Protein AF-A0A6H0TAY3-F1 (afdb_monomer_lite)

Sequence (292 aa):
MNNKSVWAFSIENKLRGARDQDRQVISYLEDLRKVNQENHHLVYLTINGKKPTSIEEDDYQKAEKEISLMSAQELCQWLASVEVKAPKIQFFVQQFQTFIQTEILSMNLASQQVNPLTEEIAKDSAYVKTALDIMNLQDELYQKLLDKLFEDLEDKFRSLENHENWKVTKETDKKPNAQYYQPIRFTSPCKNFYLAVEFNNPNFRGCFFTLSLVNTENEFIKEKLTTFLEKKYGKDRNQADKHWLYWKYFDGDVRDWTNETWARIPTGQLADEIWQELETLTTALVNLNPTP

Structure (mmCIF, N/CA/C/O backbone):
data_AF-A0A6H0TAY3-F1
#
_entry.id   AF-A0A6H0TAY3-F1
#
loop_
_atom_site.group_PDB
_atom_site.id
_atom_site.type_symbol
_atom_site.label_atom_id
_atom_site.label_alt_id
_atom_site.label_comp_id
_atom_site.label_asym_id
_atom_site.label_entity_id
_atom_site.label_seq_id
_atom_site.pdbx_PDB_ins_code
_atom_site.Cartn_x
_atom_site.Cartn_y
_atom_site.Cartn_z
_atom_site.occupancy
_atom_site.B_iso_or_equiv
_atom_site.auth_seq_id
_atom_site.auth_comp_id
_atom_site.auth_asym_id
_atom_site.auth_atom_id
_atom_site.pdbx_PDB_model_num
ATOM 1 N N . MET A 1 1 ? -48.518 38.173 20.721 1.00 41.34 1 MET A N 1
ATOM 2 C CA . MET A 1 1 ? -48.274 36.794 21.195 1.00 41.34 1 MET A CA 1
ATOM 3 C C . MET A 1 1 ? -46.903 36.787 21.850 1.00 41.34 1 MET A C 1
ATOM 5 O O . MET A 1 1 ? -45.938 37.104 21.169 1.00 41.34 1 MET A O 1
ATOM 9 N N . ASN A 1 2 ? -46.818 36.540 23.160 1.00 52.41 2 ASN A N 1
ATOM 10 C CA . ASN A 1 2 ? -45.531 36.393 23.845 1.00 52.41 2 ASN A CA 1
ATOM 11 C C . ASN A 1 2 ? -44.914 35.061 23.404 1.00 52.41 2 ASN A C 1
ATOM 13 O O . ASN A 1 2 ? -45.278 34.016 23.936 1.00 52.41 2 ASN A O 1
ATOM 17 N N . ASN A 1 3 ? -44.022 35.100 22.412 1.00 61.66 3 ASN A N 1
ATOM 18 C CA . ASN A 1 3 ? -43.222 33.955 21.973 1.00 61.66 3 ASN A CA 1
ATOM 19 C C . ASN A 1 3 ? -42.183 33.620 23.058 1.00 61.66 3 ASN A C 1
ATOM 21 O O . ASN A 1 3 ? -41.003 33.932 22.927 1.00 61.66 3 ASN A O 1
ATOM 25 N N . LYS A 1 4 ? -42.631 33.053 24.182 1.00 71.06 4 LYS A N 1
ATOM 26 C CA . LYS A 1 4 ? -41.733 32.572 25.233 1.00 71.06 4 LYS A CA 1
ATOM 27 C C . LYS A 1 4 ? -41.229 31.190 24.815 1.00 71.06 4 LYS A C 1
ATOM 29 O O . LYS A 1 4 ? -42.035 30.283 24.619 1.00 71.06 4 LYS A O 1
ATOM 34 N N . SER A 1 5 ? -39.918 31.045 24.636 1.00 71.50 5 SER A N 1
ATOM 35 C CA . SER A 1 5 ? -39.291 29.769 24.280 1.00 71.50 5 SER A CA 1
ATOM 36 C C . SER A 1 5 ? -39.595 28.715 25.343 1.00 71.50 5 SER A C 1
ATOM 38 O O . SER A 1 5 ? -39.300 28.921 26.517 1.00 71.50 5 SER A O 1
ATOM 40 N N . VAL A 1 6 ? -40.190 27.591 24.939 1.00 83.88 6 VAL A N 1
ATOM 41 C CA . VAL A 1 6 ? -40.560 26.497 25.858 1.00 83.88 6 VAL A CA 1
ATOM 42 C C . VAL A 1 6 ? -39.348 25.636 26.221 1.00 83.88 6 VAL A C 1
ATOM 44 O O . VAL A 1 6 ? -39.311 25.101 27.322 1.00 83.88 6 VAL A O 1
ATOM 47 N N . TRP A 1 7 ? -38.355 25.569 25.328 1.00 89.88 7 TRP A N 1
ATOM 48 C CA . TRP A 1 7 ? -37.106 24.827 25.490 1.00 89.88 7 TRP A CA 1
ATOM 49 C C . TRP A 1 7 ? -35.923 25.619 24.929 1.00 89.88 7 TRP A C 1
ATOM 51 O O . TRP A 1 7 ? -36.074 26.327 23.929 1.00 89.88 7 TRP A O 1
ATOM 61 N N . ALA A 1 8 ? -34.752 25.462 25.542 1.00 92.38 8 ALA A N 1
ATOM 62 C CA . ALA A 1 8 ? -33.468 25.905 25.010 1.00 92.38 8 ALA A CA 1
ATOM 63 C C . ALA A 1 8 ? -32.524 24.702 24.883 1.00 92.38 8 ALA A C 1
ATOM 65 O O . ALA A 1 8 ? -32.385 23.912 25.812 1.00 92.38 8 ALA A O 1
ATOM 66 N N . PHE A 1 9 ? -31.879 24.536 23.733 1.00 93.56 9 PHE A N 1
ATOM 67 C CA . PHE A 1 9 ? -31.008 23.390 23.499 1.00 93.56 9 PHE A CA 1
ATOM 68 C C . PHE A 1 9 ? -29.761 23.793 22.731 1.00 93.56 9 PHE A C 1
ATOM 70 O O . PHE A 1 9 ? -29.837 24.617 21.819 1.00 93.56 9 PHE A O 1
ATOM 77 N N . SER A 1 10 ? -28.631 23.188 23.084 1.00 94.19 10 SER A N 1
ATOM 78 C CA . SER A 1 10 ? -27.378 23.343 22.353 1.00 94.19 10 SER A CA 1
ATOM 79 C C . SER A 1 10 ? -26.738 21.984 22.094 1.00 94.19 10 SER A C 1
ATOM 81 O O . SER A 1 10 ? -26.858 21.066 22.907 1.00 94.19 10 SER A O 1
ATOM 83 N N . ILE A 1 11 ? -26.052 21.871 20.957 1.00 94.06 11 ILE A N 1
ATOM 84 C CA . ILE A 1 11 ? -25.210 20.724 20.618 1.00 94.06 11 ILE A CA 1
ATOM 85 C C . ILE A 1 11 ? -23.789 21.239 20.459 1.00 94.06 11 ILE A C 1
ATOM 87 O O . ILE A 1 11 ? -23.509 21.981 19.519 1.00 94.06 11 ILE A O 1
ATOM 91 N N . GLU A 1 12 ? -22.888 20.802 21.331 1.00 94.56 12 GLU A N 1
ATOM 92 C CA . GLU A 1 12 ? -21.459 21.029 21.147 1.00 94.56 12 GLU A CA 1
ATOM 93 C C . GLU A 1 12 ? -20.844 19.815 20.452 1.00 94.56 12 GLU A C 1
ATOM 95 O O . GLU A 1 12 ? -20.920 18.694 20.952 1.00 94.56 12 GLU A O 1
ATOM 100 N N . ASN A 1 13 ? -20.244 20.027 19.280 1.00 91.81 13 ASN A N 1
ATOM 101 C CA . ASN A 1 13 ? -19.692 18.948 18.468 1.00 91.81 13 ASN A CA 1
ATOM 102 C C . ASN A 1 13 ? -18.166 18.865 18.584 1.00 91.81 13 ASN A C 1
ATOM 104 O O . ASN A 1 13 ? -17.447 19.650 17.965 1.00 91.81 13 ASN A O 1
ATOM 108 N N . LYS A 1 14 ? -17.666 17.851 19.297 1.00 91.69 14 LYS A N 1
ATOM 109 C CA . LYS A 1 14 ? -16.235 17.526 19.388 1.00 91.69 14 LYS A CA 1
ATOM 110 C C . LYS A 1 14 ? -15.869 16.199 18.727 1.00 91.69 14 LYS A C 1
ATOM 112 O O . LYS A 1 14 ? -14.807 15.646 19.008 1.00 91.69 14 LYS A O 1
ATOM 117 N N . LEU A 1 15 ? -16.689 15.693 17.804 1.00 86.31 15 LEU A N 1
ATOM 118 C CA . LEU A 1 15 ? -16.431 14.414 17.127 1.00 86.31 15 LEU A CA 1
ATOM 119 C C . LEU A 1 15 ? -15.094 14.395 16.362 1.00 86.31 15 LEU A C 1
ATOM 121 O O . LEU A 1 15 ? -14.500 13.339 16.210 1.00 86.31 15 LEU A O 1
ATOM 125 N N . ARG A 1 16 ? -14.569 15.551 15.933 1.00 83.25 16 ARG A N 1
ATOM 126 C CA . ARG A 1 16 ? -13.234 15.676 15.308 1.00 83.25 16 ARG A CA 1
ATOM 127 C C . ARG A 1 16 ? -12.111 16.075 16.279 1.00 83.25 16 ARG A C 1
ATOM 129 O O . ARG A 1 16 ? -11.061 16.530 15.839 1.00 83.25 16 ARG A O 1
ATOM 136 N N . GLY A 1 17 ? -12.320 15.952 17.589 1.00 78.56 17 GLY A N 1
ATOM 137 C CA . GLY A 1 17 ? -11.287 16.239 18.591 1.00 78.56 17 GLY A CA 1
ATOM 138 C C . GLY A 1 17 ? -10.914 17.720 18.705 1.00 78.56 17 GLY A C 1
ATOM 139 O O . GLY A 1 17 ? -9.794 18.047 19.097 1.00 78.56 17 GLY A O 1
ATOM 140 N N . ALA A 1 18 ? -11.831 18.628 18.350 1.00 82.81 18 ALA A N 1
ATOM 141 C CA . ALA A 1 18 ? -11.633 20.053 18.589 1.00 82.81 18 ALA A CA 1
ATOM 142 C C . ALA A 1 18 ? -11.419 20.292 20.090 1.00 82.81 18 ALA A C 1
ATOM 144 O O . ALA A 1 18 ? -12.165 19.771 20.919 1.00 82.81 18 ALA A O 1
ATOM 145 N N . ARG A 1 19 ? -10.388 21.068 20.439 1.00 84.06 19 ARG A N 1
ATOM 146 C CA . ARG A 1 19 ? -10.090 21.368 21.842 1.00 84.06 19 ARG A CA 1
ATOM 147 C C . ARG A 1 19 ? -11.235 22.154 22.469 1.00 84.06 19 ARG A C 1
ATOM 149 O O . ARG A 1 19 ? -11.900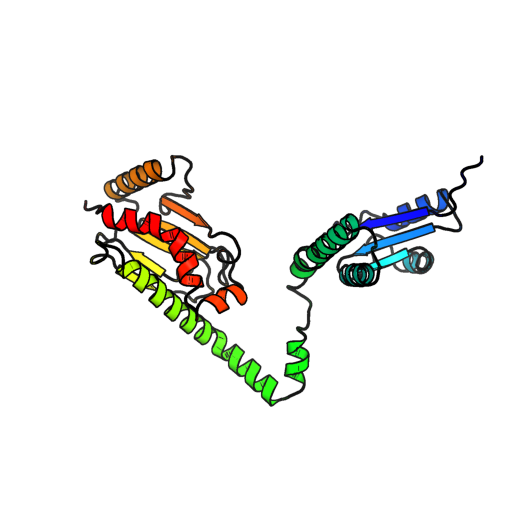 22.957 21.806 1.00 84.06 19 ARG A O 1
ATOM 156 N N . ASP A 1 20 ? -11.447 21.911 23.751 1.00 87.75 20 ASP A N 1
ATOM 157 C CA . ASP A 1 20 ? -12.309 22.755 24.555 1.00 87.75 20 ASP A CA 1
ATOM 158 C C . ASP A 1 20 ? -11.671 24.127 24.760 1.00 87.75 20 ASP A C 1
ATOM 160 O O . ASP A 1 20 ? -10.456 24.244 24.931 1.00 87.75 20 ASP A O 1
ATOM 164 N N . GLN A 1 21 ? -12.509 25.159 24.753 1.00 88.12 21 GLN A N 1
ATOM 165 C CA . GLN A 1 21 ? -12.116 26.480 25.231 1.00 88.12 21 GLN A CA 1
ATOM 166 C C . GLN A 1 21 ? -12.334 26.560 26.743 1.00 88.12 21 GLN A C 1
ATOM 168 O O . GLN A 1 21 ? -13.216 25.891 27.285 1.00 88.12 21 GLN A O 1
ATOM 173 N N . ASP A 1 22 ? -11.554 27.391 27.430 1.00 87.25 22 ASP A N 1
ATOM 174 C CA . ASP A 1 22 ? -11.676 27.555 28.878 1.00 87.25 22 ASP A CA 1
ATOM 175 C C . ASP A 1 22 ? -13.114 27.917 29.269 1.00 87.25 22 ASP A C 1
ATOM 177 O O . ASP A 1 22 ? -13.708 28.849 28.725 1.00 87.25 22 ASP A O 1
ATOM 181 N N . ARG A 1 23 ? -13.681 27.159 30.217 1.00 86.25 23 ARG A N 1
ATOM 182 C CA . ARG A 1 23 ? -15.044 27.335 30.753 1.00 86.25 23 ARG A CA 1
ATOM 183 C C . ARG A 1 23 ? -16.185 27.271 29.726 1.00 86.25 23 ARG A C 1
ATOM 185 O O . ARG A 1 23 ? -17.316 27.611 30.073 1.00 86.25 23 ARG A O 1
ATOM 192 N N . GLN A 1 24 ? -15.930 26.784 28.509 1.00 91.25 24 GLN A N 1
ATOM 193 C CA . GLN A 1 24 ? -16.892 26.749 27.400 1.00 91.25 24 GLN A CA 1
ATOM 194 C C . GLN A 1 24 ? -18.252 26.150 27.794 1.00 91.25 24 GLN A C 1
ATOM 196 O O . GLN A 1 24 ? -19.297 26.741 27.528 1.00 91.25 24 GLN A O 1
ATOM 201 N N . VAL A 1 25 ? -18.243 24.996 28.466 1.00 92.31 25 VAL A N 1
ATOM 202 C CA . VAL A 1 25 ? -19.470 24.289 28.871 1.00 92.31 25 VAL A CA 1
ATOM 203 C C . VAL A 1 25 ? -20.306 25.114 29.848 1.00 92.31 25 VAL A C 1
ATOM 205 O O . VAL A 1 25 ? -21.521 25.208 29.689 1.00 92.31 25 VAL A O 1
ATOM 208 N N . ILE A 1 26 ? -19.665 25.753 30.830 1.00 91.81 26 ILE A N 1
ATOM 209 C CA . ILE A 1 26 ? -20.361 26.602 31.803 1.00 91.81 26 ILE A CA 1
ATOM 210 C C . ILE A 1 26 ? -20.974 27.815 31.110 1.00 91.81 26 ILE A C 1
ATOM 212 O O . ILE A 1 26 ? -22.135 28.128 31.359 1.00 91.81 26 ILE A O 1
ATOM 216 N N . SER A 1 27 ? -20.240 28.452 30.196 1.00 92.31 27 SER A N 1
ATOM 217 C CA . SER A 1 27 ? -20.763 29.579 29.421 1.00 92.31 27 SER A CA 1
ATOM 218 C C . SER A 1 27 ? -21.999 29.190 28.605 1.00 92.31 27 SER A C 1
ATOM 220 O O . SER A 1 27 ? -22.992 29.912 28.627 1.00 92.31 27 SER A O 1
ATOM 222 N N . TYR A 1 28 ? -21.996 28.018 27.961 1.00 94.25 28 TYR A N 1
ATOM 223 C CA . TYR A 1 28 ? -23.173 27.531 27.237 1.00 94.25 28 TYR A CA 1
ATOM 224 C C . TYR A 1 28 ? -24.366 27.268 28.145 1.00 94.25 28 TYR A C 1
ATOM 226 O O . TYR A 1 28 ? -25.481 27.654 27.802 1.00 94.25 28 TYR A O 1
ATOM 234 N N . LEU A 1 29 ? -24.156 26.660 29.311 1.00 93.88 29 LEU A N 1
ATOM 235 C CA . LEU A 1 29 ? -25.238 26.455 30.271 1.00 93.88 29 LEU A CA 1
ATOM 236 C C . LEU A 1 29 ? -25.797 27.774 30.805 1.00 93.88 29 LEU A C 1
ATOM 238 O O . LEU A 1 29 ? -27.010 27.924 30.916 1.00 93.88 29 LEU A O 1
ATOM 242 N N . GLU A 1 30 ? -24.942 28.747 31.114 1.00 93.62 30 GLU A N 1
ATOM 243 C CA . GLU A 1 30 ? -25.378 30.077 31.543 1.00 93.62 30 GLU A CA 1
ATOM 244 C C . GLU A 1 30 ? -26.207 30.779 30.464 1.00 93.62 30 GLU A C 1
ATOM 246 O O . GLU A 1 30 ? -27.242 31.371 30.773 1.00 93.62 30 GLU A O 1
ATOM 251 N N . ASP A 1 31 ? -25.793 30.691 29.202 1.00 93.94 31 ASP A N 1
ATOM 252 C CA . ASP A 1 31 ? -26.535 31.273 28.086 1.00 93.94 31 ASP A CA 1
ATOM 253 C C . ASP A 1 31 ? -27.872 30.567 27.855 1.00 93.94 31 ASP A C 1
ATOM 255 O O . ASP A 1 31 ? -28.897 31.226 27.670 1.00 93.94 31 ASP A O 1
ATOM 259 N N . LEU A 1 32 ? -27.901 29.239 27.961 1.00 94.06 32 LEU A N 1
ATOM 260 C CA . LEU A 1 32 ? -29.130 28.456 27.891 1.00 94.06 32 LEU A CA 1
ATOM 261 C C . LEU A 1 32 ? -30.112 28.821 29.018 1.00 94.06 32 LEU A C 1
ATOM 263 O O . LEU A 1 32 ? -31.287 29.072 28.740 1.00 94.06 32 LEU A O 1
ATOM 267 N N . ARG A 1 33 ? -29.628 28.962 30.259 1.00 92.94 33 ARG A N 1
ATOM 268 C CA . ARG A 1 33 ? -30.432 29.378 31.423 1.00 92.94 33 ARG A CA 1
ATOM 269 C C . ARG A 1 33 ? -31.033 30.774 31.257 1.00 92.94 33 ARG A C 1
ATOM 271 O O . ARG A 1 33 ? -32.149 31.015 31.714 1.00 92.94 33 ARG A O 1
ATOM 278 N N . LYS A 1 34 ? -30.323 31.700 30.596 1.00 91.81 34 LYS A N 1
ATOM 279 C CA . LYS A 1 34 ? -30.853 33.043 30.277 1.00 91.81 34 LYS A CA 1
ATOM 280 C C . LYS A 1 34 ? -32.027 32.975 29.300 1.00 91.81 34 LYS A C 1
ATOM 282 O O . LYS A 1 34 ? -32.924 33.812 29.380 1.00 91.81 34 LYS A O 1
ATOM 287 N N . VAL A 1 35 ? -32.024 32.007 28.380 1.00 89.94 35 VAL A N 1
ATOM 288 C CA . VAL A 1 35 ? -33.123 31.794 27.425 1.00 89.94 35 VAL A CA 1
ATOM 289 C C . VAL A 1 35 ? -34.305 31.112 28.109 1.00 89.94 35 VAL A C 1
ATOM 291 O O . VAL A 1 35 ? -35.446 31.551 27.955 1.00 89.94 35 VAL A O 1
ATOM 294 N N . ASN A 1 36 ? -34.043 30.048 28.868 1.00 88.56 36 ASN A N 1
ATOM 295 C CA . ASN A 1 36 ? -35.044 29.349 29.658 1.00 88.56 36 ASN A CA 1
ATOM 296 C C . ASN A 1 36 ? -34.377 28.693 30.872 1.00 88.56 36 ASN A C 1
ATOM 298 O O . ASN A 1 36 ? -33.531 27.827 30.708 1.00 88.56 36 ASN A O 1
ATOM 302 N N . GLN A 1 37 ? -34.766 29.111 32.077 1.00 86.62 37 GLN A N 1
ATOM 303 C CA . GLN A 1 37 ? -34.144 28.659 33.324 1.00 86.62 37 GLN A CA 1
ATOM 304 C C . GLN A 1 37 ? -34.546 27.231 33.728 1.00 86.62 37 GLN A C 1
ATOM 306 O O . GLN A 1 37 ? -33.815 26.586 34.475 1.00 86.62 37 GLN A O 1
ATOM 311 N N . GLU A 1 38 ? -35.721 26.769 33.298 1.00 86.75 38 GLU A N 1
ATOM 312 C CA . GLU A 1 38 ? -36.298 25.493 33.743 1.00 86.75 38 GLU A CA 1
ATOM 313 C C . GLU A 1 38 ? -36.120 24.383 32.705 1.00 86.75 38 GLU A C 1
ATOM 315 O O . GLU A 1 38 ? -35.908 23.230 33.068 1.00 86.75 38 GLU A O 1
ATOM 320 N N . ASN A 1 39 ? -36.208 24.728 31.418 1.00 91.25 39 ASN A N 1
ATOM 321 C CA . ASN A 1 39 ? -36.222 23.770 30.317 1.00 91.25 39 ASN A CA 1
ATOM 322 C C . ASN A 1 39 ? -35.066 24.044 29.363 1.00 91.25 39 ASN A C 1
ATOM 324 O O . ASN A 1 39 ? -35.250 24.577 28.259 1.00 91.25 39 ASN A O 1
ATOM 328 N N . HIS A 1 40 ? -33.865 23.674 29.792 1.00 94.31 40 HIS A N 1
ATOM 329 C CA . HIS A 1 40 ? -32.673 23.767 28.970 1.00 94.31 40 HIS A CA 1
ATOM 330 C C . HIS A 1 40 ? -31.793 22.530 29.060 1.00 94.31 40 HIS A C 1
ATOM 332 O O . HIS A 1 40 ? -31.767 21.850 30.081 1.00 94.31 40 HIS A O 1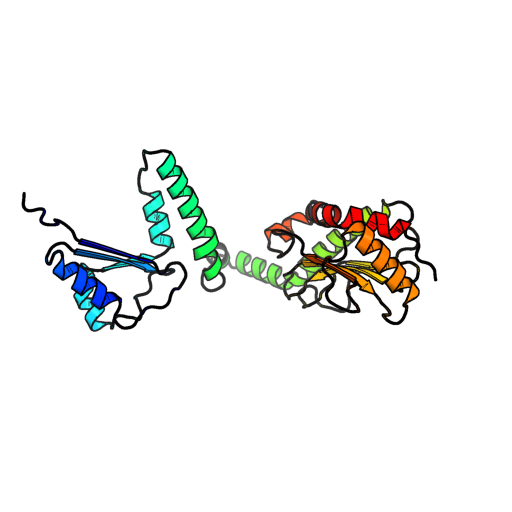
ATOM 338 N N . HIS A 1 41 ? -31.071 22.240 27.976 1.00 95.69 41 HIS A N 1
ATOM 339 C CA . HIS A 1 41 ? -30.170 21.092 27.937 1.00 95.69 41 HIS A CA 1
ATOM 340 C C . HIS A 1 41 ? -29.027 21.276 26.935 1.00 95.69 41 HIS A C 1
ATOM 342 O O . HIS A 1 41 ? -29.215 21.833 25.851 1.00 95.69 41 HIS A O 1
ATOM 348 N N . LEU A 1 42 ? -27.846 20.775 27.280 1.00 95.88 42 LEU A N 1
ATOM 349 C CA . LEU A 1 42 ? -26.676 20.711 26.410 1.00 95.88 42 LEU A CA 1
ATOM 350 C C . LEU A 1 42 ? -26.397 19.251 26.044 1.00 95.88 42 LEU A C 1
ATOM 352 O O . LEU A 1 42 ? -26.160 18.423 26.918 1.00 95.88 42 LEU A O 1
ATOM 356 N N . VAL A 1 43 ? -26.357 18.924 24.755 1.00 95.31 43 VAL A N 1
ATOM 357 C CA . VAL A 1 43 ? -25.755 17.666 24.294 1.00 95.31 43 VAL A CA 1
ATOM 358 C C . VAL A 1 43 ? -24.320 17.934 23.888 1.00 95.31 43 VAL A C 1
ATOM 360 O O . VAL A 1 43 ? -24.047 18.713 22.977 1.00 95.31 43 VAL A O 1
ATOM 363 N N . TYR A 1 44 ? -23.395 17.272 24.565 1.00 94.94 44 TYR A N 1
ATOM 364 C CA . TYR A 1 44 ? -21.979 17.361 24.270 1.00 94.94 44 TYR A CA 1
ATOM 365 C C . TYR A 1 44 ? -21.541 16.084 23.552 1.00 94.94 44 TYR A C 1
ATOM 367 O O . TYR A 1 44 ? -21.467 15.002 24.143 1.00 94.94 44 TYR A O 1
ATOM 375 N N . LEU A 1 45 ? -21.285 16.217 22.251 1.00 94.44 45 LEU A N 1
ATOM 376 C CA . LEU A 1 45 ? -20.834 15.125 21.401 1.00 94.44 45 LEU A CA 1
ATOM 377 C C . LEU A 1 45 ? -19.323 14.995 21.503 1.00 94.44 45 LEU A C 1
ATOM 379 O O . LEU A 1 45 ? -18.579 15.916 21.172 1.00 94.44 45 LEU A O 1
ATOM 383 N N . THR A 1 46 ? -18.868 13.819 21.893 1.00 90.88 46 THR A N 1
ATOM 384 C CA . THR A 1 46 ? -17.453 13.493 22.066 1.00 90.88 46 THR A CA 1
ATOM 385 C C . THR A 1 46 ? -17.147 12.189 21.348 1.00 90.88 46 THR A C 1
ATOM 387 O O . THR A 1 46 ? -18.035 11.397 21.052 1.00 90.88 46 THR A O 1
ATOM 390 N N . ILE A 1 47 ? -15.880 11.944 21.033 1.00 86.44 47 ILE A N 1
ATOM 391 C CA . ILE A 1 47 ? -15.478 10.713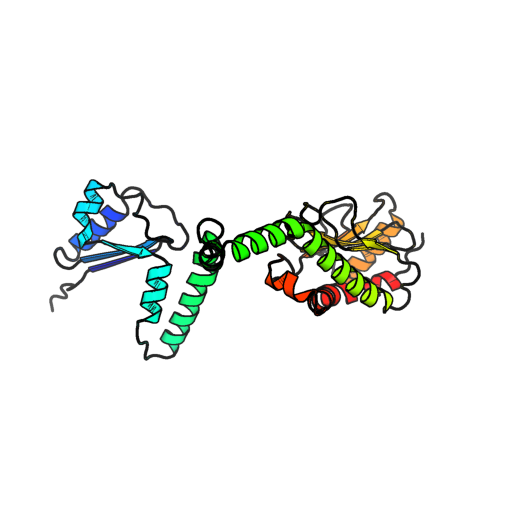 20.349 1.00 86.44 47 ILE A CA 1
ATOM 392 C C . ILE A 1 47 ? -15.812 9.484 21.213 1.00 86.44 47 ILE A C 1
ATOM 394 O O . ILE A 1 47 ? -16.401 8.527 20.720 1.00 86.44 47 ILE A O 1
ATOM 398 N N . ASN A 1 48 ? -15.473 9.517 22.504 1.00 83.50 48 ASN A N 1
ATOM 399 C CA . ASN A 1 48 ? -15.438 8.339 23.385 1.00 83.50 48 ASN A CA 1
ATOM 400 C C . ASN A 1 48 ? -16.264 8.491 24.672 1.00 83.50 48 ASN A C 1
ATOM 402 O O . ASN A 1 48 ? -16.028 7.773 25.637 1.00 83.50 48 ASN A O 1
ATOM 406 N N . GLY A 1 49 ? -17.181 9.456 24.722 1.00 85.00 49 GLY A N 1
ATOM 407 C CA . GLY A 1 49 ? -18.016 9.683 25.908 1.00 85.00 49 GLY A CA 1
ATOM 408 C C . GLY A 1 49 ? -17.288 10.374 27.065 1.00 85.00 49 GLY A C 1
ATOM 409 O O . GLY A 1 49 ? -17.866 10.531 28.135 1.00 85.00 49 GLY A O 1
ATOM 410 N N . LYS A 1 50 ? -16.031 10.811 26.885 1.00 86.38 50 LYS A N 1
ATOM 411 C CA . LYS A 1 50 ? -15.302 11.525 27.940 1.00 86.38 50 LYS A CA 1
ATOM 412 C C . LYS A 1 50 ? -15.918 12.888 28.240 1.00 86.38 50 LYS A C 1
ATOM 414 O O . LYS A 1 50 ? -16.303 13.623 27.328 1.00 86.38 50 LYS A O 1
ATOM 419 N N . LYS A 1 51 ? -15.908 13.222 29.533 1.00 88.50 51 LYS A N 1
ATOM 420 C CA . LYS A 1 51 ? -16.252 14.541 30.064 1.00 88.50 51 LYS A CA 1
ATOM 421 C C . LYS A 1 51 ? -15.411 15.641 29.382 1.00 88.50 51 LYS A C 1
ATOM 423 O O . LYS A 1 51 ? -14.221 15.410 29.143 1.00 88.50 51 LYS A O 1
ATOM 428 N N . PRO A 1 52 ? -15.990 16.825 29.113 1.00 88.31 52 PRO A N 1
ATOM 429 C CA . PRO A 1 52 ? -15.248 17.985 28.636 1.00 88.31 52 PRO A CA 1
ATOM 430 C C . PRO A 1 52 ? -14.130 18.367 29.613 1.00 88.31 52 PRO A C 1
ATOM 432 O O . PRO A 1 52 ? -14.312 18.318 30.830 1.00 88.31 52 PRO A O 1
ATOM 435 N N . THR A 1 53 ? -12.988 18.808 29.094 1.00 88.00 53 THR A N 1
ATOM 436 C CA . THR A 1 53 ? -11.895 19.361 29.907 1.00 88.00 53 THR A CA 1
ATOM 437 C C . THR A 1 53 ? -12.165 20.797 30.352 1.00 88.00 53 THR A C 1
ATOM 439 O O . THR A 1 53 ? -11.480 21.297 31.233 1.00 88.00 53 THR A O 1
ATOM 442 N N . SER A 1 54 ? -13.156 21.472 29.761 1.00 89.44 54 SER A N 1
ATOM 443 C CA . SER A 1 54 ? -13.542 22.849 30.123 1.00 89.44 54 SER A CA 1
ATOM 444 C C . SER A 1 54 ? -14.404 22.981 31.378 1.00 89.44 54 SER A C 1
ATOM 446 O O . SER A 1 54 ? -14.786 24.100 31.730 1.00 89.44 54 SER A O 1
ATOM 448 N N . ILE A 1 55 ? -14.744 21.871 32.035 1.00 89.06 55 ILE A N 1
ATOM 449 C CA . ILE A 1 55 ? -15.575 21.859 33.237 1.00 89.06 55 ILE A CA 1
ATOM 450 C C . ILE A 1 55 ? -14.938 20.993 34.323 1.00 89.06 55 ILE A C 1
ATOM 452 O O . ILE A 1 55 ? -14.622 19.817 34.113 1.00 89.06 55 ILE A O 1
ATOM 456 N N . GLU A 1 56 ? -14.768 21.583 35.501 1.00 88.38 56 GLU A N 1
ATOM 457 C CA . GLU A 1 56 ? -14.279 20.884 36.687 1.00 88.38 56 GLU A CA 1
ATOM 458 C C . GLU A 1 56 ? -15.295 19.850 37.176 1.00 88.38 56 GLU A C 1
ATOM 460 O O . GLU A 1 56 ? -16.483 19.912 36.858 1.00 88.38 56 GLU A O 1
ATOM 465 N N . GLU A 1 57 ? -14.830 18.860 37.933 1.00 87.00 57 GLU A N 1
ATOM 466 C CA . GLU A 1 57 ? -15.674 17.744 38.373 1.00 87.00 57 GLU A CA 1
ATOM 467 C C . GLU A 1 57 ? -16.868 18.191 39.225 1.00 87.00 57 GLU A C 1
ATOM 469 O O . GLU A 1 57 ? -18.004 17.816 38.939 1.00 87.00 57 GLU A O 1
ATOM 474 N N . ASP A 1 58 ? -16.635 19.072 40.197 1.00 89.25 58 ASP A N 1
ATOM 475 C CA . ASP A 1 58 ? -17.686 19.578 41.085 1.00 89.25 58 ASP A CA 1
ATOM 476 C C . ASP A 1 58 ? -18.780 20.346 40.330 1.00 89.25 58 ASP A C 1
ATOM 478 O O . ASP A 1 58 ? -19.959 20.285 40.685 1.00 89.25 58 ASP A O 1
ATOM 482 N N . ASP A 1 59 ? -18.407 21.091 39.289 1.00 87.69 59 ASP A N 1
ATOM 483 C CA . ASP A 1 59 ? -19.361 21.865 38.494 1.00 87.69 59 ASP A CA 1
ATOM 484 C C . ASP A 1 59 ? -20.078 20.996 37.462 1.00 87.69 59 ASP A C 1
ATOM 486 O O . ASP A 1 59 ? -21.257 21.221 37.182 1.00 87.69 59 ASP A O 1
ATOM 490 N N . TYR A 1 60 ? -19.410 19.958 36.957 1.00 89.44 60 TYR A N 1
ATOM 491 C CA . TYR A 1 60 ? -20.039 18.949 36.117 1.00 89.44 60 TYR A CA 1
ATOM 492 C C . TYR A 1 60 ? -21.121 18.182 36.882 1.00 89.44 60 TYR A C 1
ATOM 494 O O . TYR A 1 60 ? -22.239 18.064 36.388 1.00 89.44 60 TYR A O 1
ATOM 502 N N . GLN A 1 61 ? -20.845 17.749 38.116 1.00 88.62 61 GLN A N 1
ATOM 503 C CA . GLN A 1 61 ? -21.829 17.057 38.958 1.00 88.62 61 GLN A CA 1
ATOM 504 C C . GLN A 1 61 ? -23.070 17.916 39.236 1.00 88.62 61 GLN A C 1
ATOM 506 O O . GLN A 1 61 ? -24.196 17.421 39.207 1.00 88.62 61 GLN A O 1
ATOM 511 N N . LYS A 1 62 ? -22.900 19.228 39.445 1.00 88.88 62 LYS A N 1
ATOM 512 C CA . LYS A 1 62 ? -24.036 20.157 39.605 1.00 88.88 62 LYS A CA 1
ATOM 513 C C . LYS A 1 62 ? -24.865 20.296 38.327 1.00 88.88 62 LYS A C 1
ATOM 515 O O . LYS A 1 62 ? -26.063 20.548 38.412 1.00 88.88 62 LYS A O 1
ATOM 520 N N . ALA A 1 63 ? -24.229 20.160 37.166 1.00 87.62 63 ALA A N 1
ATOM 521 C CA . ALA A 1 63 ? -24.839 20.320 35.852 1.00 87.62 63 ALA A CA 1
ATOM 522 C C . ALA A 1 63 ? -25.264 18.993 35.197 1.00 87.62 63 ALA A C 1
ATOM 524 O O . ALA A 1 63 ? -25.731 19.004 34.062 1.00 87.62 63 ALA A O 1
ATOM 525 N N . GLU A 1 64 ? -25.143 17.858 35.889 1.00 87.19 64 GLU A N 1
ATOM 526 C CA . GLU A 1 64 ? -25.385 16.517 35.335 1.00 87.19 64 GLU A CA 1
ATOM 527 C C . GLU A 1 64 ? -26.792 16.359 34.731 1.00 87.19 64 GLU A C 1
ATOM 529 O O . GLU A 1 64 ? -26.981 15.667 33.736 1.00 87.19 64 GLU A O 1
ATOM 534 N N . LYS A 1 65 ? -27.792 17.052 35.289 1.00 89.00 65 LYS A N 1
ATOM 535 C CA . LYS A 1 65 ? -29.171 17.039 34.768 1.00 89.00 65 LYS A CA 1
ATOM 536 C C . LYS A 1 65 ? -29.390 17.944 33.556 1.00 89.00 65 LYS A C 1
ATOM 538 O O . LYS A 1 65 ? -30.437 17.854 32.927 1.00 89.00 65 LYS A O 1
ATOM 543 N N . GLU A 1 66 ? -28.433 18.817 33.266 1.00 93.00 66 GLU A N 1
ATOM 544 C CA . GLU A 1 66 ? -28.494 19.842 32.222 1.00 93.00 66 GLU A CA 1
ATOM 545 C C . GLU A 1 66 ? -27.558 19.517 31.045 1.00 93.00 66 GLU A C 1
ATOM 547 O O . GLU A 1 66 ? -27.572 20.222 30.035 1.00 93.00 66 GLU A O 1
ATOM 552 N N . ILE A 1 67 ? -26.727 18.473 31.168 1.00 93.94 67 ILE A N 1
ATOM 553 C CA . ILE A 1 67 ? -25.781 18.033 30.141 1.00 93.94 67 ILE A CA 1
ATOM 554 C C . ILE A 1 67 ? -25.966 16.537 29.876 1.00 93.94 67 ILE A C 1
ATOM 556 O O . ILE A 1 67 ? -25.956 15.727 30.795 1.00 93.94 67 ILE A O 1
ATOM 560 N N . SER A 1 68 ? -26.040 16.143 28.607 1.00 93.00 68 SER A N 1
ATOM 561 C CA . SER A 1 68 ? -25.826 14.752 28.199 1.00 93.00 68 SER A CA 1
ATOM 562 C C . SER A 1 68 ? -24.520 14.621 27.436 1.00 93.00 68 SER A C 1
ATOM 564 O O . SER A 1 68 ? -24.312 15.289 26.421 1.00 93.00 68 SER A O 1
ATOM 566 N N . LEU A 1 69 ? -23.661 13.720 27.905 1.00 93.12 69 LEU A N 1
ATOM 567 C CA . LEU A 1 69 ? -22.519 13.244 27.137 1.00 93.12 69 LEU A CA 1
ATOM 568 C C . LEU A 1 69 ? -22.999 12.167 26.174 1.00 93.12 69 LEU A C 1
ATOM 570 O O . LEU A 1 69 ? -23.709 11.249 26.575 1.00 93.12 69 LEU A O 1
ATOM 574 N N . MET A 1 70 ? -22.615 12.291 24.910 1.00 93.19 70 MET A N 1
ATOM 575 C CA . MET A 1 70 ? -22.925 11.287 23.902 1.00 93.19 70 MET A CA 1
ATOM 576 C C . MET A 1 70 ? -21.678 11.013 23.072 1.00 93.19 70 MET A C 1
ATOM 578 O O . MET A 1 70 ? -21.109 11.908 22.441 1.00 93.19 70 MET A O 1
ATOM 582 N N . SER A 1 71 ? -21.230 9.764 23.104 1.00 92.12 71 SER A N 1
ATOM 583 C CA . SER A 1 71 ? -20.130 9.286 22.278 1.00 92.12 71 SER A CA 1
ATOM 584 C C . SER A 1 71 ? -20.533 9.187 20.804 1.00 92.12 71 SER A C 1
ATOM 586 O O . SER A 1 71 ? -21.712 9.078 20.458 1.00 92.12 71 SER A O 1
ATOM 588 N N . ALA A 1 72 ? -19.539 9.148 19.917 1.00 89.69 72 ALA A N 1
ATOM 589 C CA . ALA A 1 72 ? -19.740 8.872 18.497 1.00 89.69 72 ALA A CA 1
ATOM 590 C C . ALA A 1 72 ? -20.483 7.539 18.269 1.00 89.69 72 ALA A C 1
ATOM 592 O O . ALA A 1 72 ? -21.342 7.437 17.392 1.00 89.69 72 ALA A O 1
ATOM 593 N N . GLN A 1 73 ? -20.188 6.525 19.090 1.00 88.88 73 GLN A N 1
ATOM 594 C CA . GLN A 1 73 ? -20.839 5.219 19.027 1.00 88.88 73 GLN A CA 1
ATOM 595 C C . GLN A 1 73 ? -22.310 5.284 19.461 1.00 88.88 73 GLN A C 1
ATOM 597 O O . GLN A 1 73 ? -23.173 4.768 18.750 1.00 88.88 73 GLN A O 1
ATOM 602 N N . GLU A 1 74 ? -22.609 5.944 20.581 1.00 92.44 74 GLU A N 1
ATOM 603 C CA . GLU A 1 74 ? -23.986 6.127 21.064 1.00 92.44 74 GLU A CA 1
ATOM 604 C C . GLU A 1 74 ? -24.818 6.959 20.085 1.00 92.44 74 GLU A C 1
ATOM 606 O O . GLU A 1 74 ? -25.969 6.620 19.820 1.00 92.44 74 GLU A O 1
ATOM 611 N N . LEU A 1 75 ? -24.227 7.992 19.473 1.00 93.06 75 LEU A N 1
ATOM 612 C CA . LEU A 1 75 ? -24.882 8.777 18.427 1.00 93.06 75 LEU A CA 1
ATOM 613 C C . LEU A 1 75 ? -25.263 7.900 17.225 1.00 93.06 75 LEU A C 1
ATOM 615 O O . LEU A 1 75 ? -26.387 7.983 16.732 1.00 93.06 75 LEU A O 1
ATOM 619 N N . CYS A 1 76 ? -24.362 7.024 16.775 1.00 89.44 76 CYS A N 1
ATOM 620 C CA . CYS A 1 76 ? -24.649 6.065 15.706 1.00 89.44 76 CYS A CA 1
ATOM 621 C C . CYS A 1 76 ? -25.783 5.095 16.061 1.00 89.44 76 CYS A C 1
ATOM 623 O O . CYS A 1 76 ? -26.641 4.829 15.216 1.00 89.44 76 CYS A O 1
ATOM 625 N N . GLN A 1 77 ? -25.791 4.574 17.292 1.00 89.88 77 GLN A N 1
ATOM 626 C CA . GLN A 1 77 ? -26.835 3.672 17.785 1.00 89.88 77 GLN A CA 1
ATOM 627 C C . GLN A 1 77 ? -28.188 4.378 17.888 1.00 89.88 77 GLN A C 1
ATOM 629 O O . GLN A 1 77 ? -29.206 3.823 17.479 1.00 89.88 77 GLN A O 1
ATOM 634 N N . TRP A 1 78 ? -28.197 5.617 18.377 1.00 92.62 78 TRP A N 1
ATOM 635 C CA . TRP A 1 78 ? -29.397 6.441 18.427 1.00 92.62 78 TRP A CA 1
ATOM 636 C C . TRP A 1 78 ? -29.933 6.733 17.022 1.00 92.62 78 TRP A C 1
ATOM 638 O O . TRP A 1 78 ? -31.110 6.523 16.760 1.00 92.62 78 TRP A O 1
ATOM 648 N N . LEU A 1 79 ? -29.072 7.109 16.072 1.00 91.38 79 LEU A N 1
ATOM 649 C CA . LEU A 1 79 ? -29.480 7.318 14.678 1.00 91.38 79 LEU A CA 1
ATOM 650 C C . LEU A 1 79 ? -30.084 6.055 14.043 1.00 91.38 79 LEU A C 1
ATOM 652 O O . LEU A 1 79 ? -30.992 6.167 13.224 1.00 91.38 79 LEU A O 1
ATOM 656 N N . ALA A 1 80 ? -29.615 4.865 14.433 1.00 86.75 80 ALA A N 1
ATOM 657 C CA . ALA A 1 80 ? -30.152 3.593 13.950 1.00 86.75 80 ALA A CA 1
ATOM 658 C C . ALA A 1 80 ? -31.520 3.241 14.557 1.00 86.75 80 ALA A C 1
ATOM 660 O O . ALA A 1 80 ? -32.284 2.502 13.939 1.00 86.75 80 ALA A O 1
ATOM 661 N N . SER A 1 81 ? -31.830 3.738 15.758 1.00 88.81 81 SER A N 1
ATOM 662 C CA . SER A 1 81 ? -33.098 3.455 16.440 1.00 88.81 81 SER A CA 1
ATOM 663 C C . SER A 1 81 ? -34.229 4.409 16.045 1.00 88.81 81 SER A C 1
ATOM 665 O O . SER A 1 81 ? -35.398 4.114 16.299 1.00 88.81 81 SER A O 1
ATOM 667 N N . VAL A 1 82 ? -33.909 5.537 15.405 1.00 88.75 82 VAL A N 1
ATOM 668 C CA . VAL A 1 82 ? -34.897 6.529 14.970 1.00 88.75 82 VAL A CA 1
ATOM 669 C C . VAL A 1 82 ? -35.542 6.108 13.647 1.00 88.75 82 VAL A C 1
ATOM 671 O O . VAL A 1 82 ? -34.883 5.970 12.618 1.00 88.75 82 VAL A O 1
ATOM 674 N N . GLU A 1 83 ? -36.871 5.973 13.641 1.00 90.31 83 GLU A N 1
ATOM 675 C CA . GLU A 1 83 ? -37.640 5.724 12.419 1.00 90.31 83 GLU A CA 1
ATOM 676 C C . GLU A 1 83 ? -37.726 7.000 11.559 1.00 90.31 83 GLU A C 1
ATOM 678 O O . GLU A 1 83 ? -38.470 7.939 11.856 1.00 90.31 83 GLU A O 1
ATOM 683 N N . VAL A 1 84 ? -36.975 7.037 10.455 1.00 89.31 84 VAL A N 1
ATOM 684 C CA . VAL A 1 84 ? -36.941 8.182 9.536 1.00 89.31 84 VAL A CA 1
ATOM 685 C C . VAL A 1 84 ? -37.847 7.938 8.332 1.00 89.31 84 VAL A C 1
ATOM 687 O O . VAL A 1 84 ? -37.506 7.197 7.415 1.00 89.31 84 VAL A O 1
ATOM 690 N N . LYS A 1 85 ? -38.997 8.618 8.299 1.00 89.06 85 LYS A N 1
ATOM 691 C CA . LYS A 1 85 ? -40.011 8.446 7.239 1.00 89.06 85 LYS A CA 1
ATOM 692 C C . LYS A 1 85 ? -39.689 9.172 5.930 1.00 89.06 85 LYS A C 1
ATOM 694 O O . LYS A 1 85 ? -40.206 8.807 4.880 1.00 89.06 85 LYS A O 1
ATOM 699 N N . ALA A 1 86 ? -38.873 10.225 5.980 1.00 93.06 86 ALA A N 1
ATOM 700 C CA . ALA A 1 86 ? -38.544 11.038 4.811 1.00 93.06 86 ALA A CA 1
ATOM 701 C C . ALA A 1 86 ? -37.304 10.475 4.082 1.00 93.06 86 ALA A C 1
ATOM 703 O O . ALA A 1 86 ? -36.218 10.509 4.664 1.00 93.06 86 ALA A O 1
ATOM 704 N N . PRO A 1 87 ? -37.398 10.054 2.802 1.00 86.94 87 PRO A N 1
ATOM 705 C CA . PRO A 1 87 ? -36.302 9.362 2.110 1.00 86.94 87 PRO A CA 1
ATOM 706 C C . PRO A 1 87 ? -34.980 10.141 2.058 1.00 86.94 87 PRO A C 1
ATOM 708 O O . PRO A 1 87 ? -33.907 9.573 2.229 1.00 86.94 87 PRO A O 1
ATOM 711 N N . LYS A 1 88 ? -35.038 11.467 1.877 1.00 86.81 88 LYS A N 1
ATOM 712 C CA . LYS A 1 88 ? -33.830 12.314 1.866 1.00 86.81 88 LYS A CA 1
ATOM 713 C C . LYS A 1 88 ? -33.133 12.361 3.225 1.00 86.81 88 LYS A C 1
ATOM 715 O O . LYS A 1 88 ? -31.910 12.398 3.280 1.00 86.81 88 LYS A O 1
ATOM 720 N N . ILE A 1 89 ? -33.908 12.355 4.309 1.00 88.50 89 ILE A N 1
ATOM 721 C CA . ILE A 1 89 ? -33.364 12.338 5.669 1.00 88.50 89 ILE A CA 1
ATOM 722 C C . ILE A 1 89 ? -32.820 10.946 5.981 1.00 88.50 89 ILE A C 1
ATOM 724 O O . ILE A 1 89 ? -31.763 10.842 6.583 1.00 88.50 89 ILE A O 1
ATOM 728 N N . GLN A 1 90 ? -33.477 9.886 5.504 1.00 88.12 90 GLN A N 1
ATOM 729 C CA . GLN A 1 90 ? -32.982 8.519 5.651 1.00 88.12 90 GLN A CA 1
ATOM 730 C C . GLN A 1 90 ? -31.620 8.349 4.968 1.00 88.12 90 GLN A C 1
ATOM 732 O O . GLN A 1 90 ? -30.686 7.846 5.585 1.00 88.12 90 GLN A O 1
ATOM 737 N N . PHE A 1 91 ? -31.483 8.838 3.732 1.00 80.50 91 PHE A N 1
ATOM 738 C CA . PHE A 1 91 ? -30.205 8.832 3.025 1.00 80.50 91 PHE A CA 1
ATOM 739 C C . PHE A 1 91 ? -29.139 9.644 3.770 1.00 80.50 91 PHE A C 1
ATOM 741 O O . PHE A 1 91 ? -28.032 9.158 3.974 1.00 80.50 91 PHE A O 1
ATOM 748 N N . PHE A 1 92 ? -29.473 10.853 4.233 1.00 90.25 92 PHE A N 1
ATOM 749 C CA . PHE A 1 92 ? -28.551 11.659 5.035 1.00 90.25 92 PHE A CA 1
ATOM 750 C C . PHE A 1 92 ? -28.091 10.923 6.299 1.00 90.25 92 PHE A C 1
ATOM 752 O O . PHE A 1 92 ? -26.897 10.887 6.573 1.00 90.25 92 PHE A O 1
ATOM 759 N N . VAL A 1 93 ? -29.014 10.310 7.044 1.00 90.06 93 VAL A N 1
ATOM 760 C CA . VAL A 1 93 ? -28.708 9.563 8.271 1.00 90.06 93 VAL A CA 1
ATOM 761 C C . VAL A 1 93 ? -27.780 8.392 7.971 1.00 90.06 93 VAL A C 1
ATOM 763 O O . VAL A 1 93 ? -26.781 8.237 8.664 1.00 90.06 93 VAL A O 1
ATOM 766 N N . GLN A 1 94 ? -28.035 7.640 6.898 1.00 85.75 94 GLN A N 1
ATOM 767 C CA . GLN A 1 94 ? -27.148 6.558 6.463 1.00 85.75 94 GLN A CA 1
ATOM 768 C C . GLN A 1 94 ? -25.742 7.072 6.135 1.00 85.75 94 GLN A C 1
ATOM 770 O O . GLN A 1 94 ? -24.764 6.545 6.656 1.00 85.75 94 GLN A O 1
ATOM 775 N N . GLN A 1 95 ? -25.627 8.134 5.328 1.00 87.88 95 GLN A N 1
ATOM 776 C CA . GLN A 1 95 ? -24.326 8.723 4.986 1.00 87.88 95 GLN A CA 1
ATOM 777 C C . GLN A 1 95 ? -23.598 9.263 6.221 1.00 87.88 95 GLN A C 1
ATOM 779 O O . GLN A 1 95 ? -22.383 9.122 6.346 1.00 87.88 95 GLN A O 1
ATOM 784 N N . PHE A 1 96 ? -24.336 9.854 7.158 1.00 90.19 96 PHE A N 1
ATOM 785 C CA . PHE A 1 96 ? -23.772 10.383 8.390 1.00 90.19 96 PHE A CA 1
ATOM 786 C C . PHE A 1 96 ? -23.307 9.271 9.340 1.00 90.19 96 PHE A C 1
ATOM 788 O O . PHE A 1 96 ? -22.238 9.389 9.934 1.00 90.19 96 PHE A O 1
ATOM 795 N N . GLN A 1 97 ? -24.040 8.159 9.433 1.00 86.94 97 GLN A N 1
ATOM 796 C CA . GLN A 1 97 ? -23.603 6.970 10.171 1.00 86.94 97 GLN A CA 1
ATOM 797 C C . GLN A 1 97 ? -22.339 6.363 9.561 1.00 86.94 97 GLN A C 1
ATOM 799 O O . GLN A 1 97 ? -21.397 6.072 10.299 1.00 86.94 97 GLN A O 1
ATOM 804 N N . THR A 1 98 ? -22.283 6.231 8.231 1.00 82.75 98 THR A N 1
ATOM 805 C CA . THR A 1 98 ? -21.072 5.787 7.530 1.00 82.75 98 THR A CA 1
ATOM 806 C C . THR A 1 98 ? -19.901 6.706 7.858 1.00 82.75 98 THR A C 1
ATOM 808 O O . THR A 1 98 ? -18.869 6.218 8.296 1.00 82.75 98 THR A O 1
ATOM 811 N N . PHE A 1 99 ? -20.083 8.026 7.764 1.00 86.00 99 PHE A N 1
ATOM 812 C CA . PHE A 1 99 ? -19.056 9.002 8.127 1.00 86.00 99 PHE A CA 1
ATOM 813 C C . PHE A 1 99 ? -18.549 8.825 9.568 1.00 86.00 99 PHE A C 1
ATOM 815 O O . PHE A 1 99 ? -17.343 8.793 9.800 1.00 86.00 99 PHE A O 1
ATOM 822 N N . ILE A 1 100 ? -19.442 8.683 10.552 1.00 87.25 100 ILE A N 1
ATOM 823 C CA . ILE A 1 100 ? -19.022 8.483 11.946 1.00 87.25 100 ILE A CA 1
ATOM 824 C C . ILE A 1 100 ? -18.216 7.183 12.084 1.00 87.25 100 ILE A C 1
ATOM 826 O O . ILE A 1 100 ? -17.186 7.171 12.755 1.00 87.25 100 ILE A O 1
ATOM 830 N N . GLN A 1 101 ? -18.648 6.099 11.439 1.00 80.25 101 GLN A N 1
ATOM 831 C CA . GLN A 1 101 ? -17.951 4.816 11.504 1.00 80.25 101 GLN A CA 1
ATOM 832 C C . GLN A 1 101 ? -16.574 4.871 10.838 1.00 80.25 101 GLN A C 1
ATOM 834 O O . GLN A 1 101 ? -15.595 4.461 11.454 1.00 80.25 101 GLN A O 1
ATOM 839 N N . THR A 1 102 ? -16.480 5.405 9.620 1.00 75.88 102 THR A N 1
ATOM 840 C CA . THR A 1 102 ? -15.260 5.330 8.808 1.00 75.88 102 THR A CA 1
ATOM 841 C C . THR A 1 102 ? -14.260 6.441 9.094 1.00 75.88 102 THR A C 1
ATOM 843 O O . THR A 1 102 ? -13.065 6.215 8.967 1.00 75.88 102 THR A O 1
ATOM 846 N N . GLU A 1 103 ? -14.710 7.635 9.477 1.00 78.00 103 GLU A N 1
ATOM 847 C CA . GLU A 1 103 ? -13.832 8.803 9.639 1.00 78.00 103 GLU A CA 1
ATOM 848 C C . GLU A 1 103 ? -13.602 9.157 11.107 1.00 78.00 103 GLU A C 1
ATOM 850 O O . GLU A 1 103 ? -12.515 9.588 11.477 1.00 78.00 103 GLU A O 1
ATOM 855 N N . ILE A 1 104 ? -14.605 8.990 11.972 1.00 81.00 104 ILE A N 1
ATOM 856 C CA . ILE A 1 104 ? -14.487 9.388 13.383 1.00 81.00 104 ILE A CA 1
ATOM 857 C C . ILE A 1 104 ? -14.002 8.225 14.244 1.00 81.00 104 ILE A C 1
ATOM 859 O O . ILE A 1 104 ? -13.045 8.370 15.013 1.00 81.00 104 ILE A O 1
ATOM 863 N N . LEU A 1 105 ? -14.646 7.064 14.110 1.00 75.38 105 LEU A N 1
ATOM 864 C CA . LEU A 1 105 ? -14.276 5.873 14.860 1.00 75.38 105 LEU A CA 1
ATOM 865 C C . LEU A 1 105 ? -12.986 5.270 14.291 1.00 75.38 105 LEU A C 1
ATOM 867 O O . LEU A 1 105 ? -12.030 5.148 15.052 1.00 75.38 105 LEU A O 1
ATOM 871 N N . SER A 1 106 ? -12.868 5.005 12.982 1.00 63.00 106 SER A N 1
ATOM 872 C CA . SER A 1 106 ? -11.645 4.391 12.412 1.00 63.00 106 SER A CA 1
ATOM 873 C C . SER A 1 106 ? -10.354 5.178 12.654 1.00 63.00 106 SER A C 1
ATOM 875 O O . SER A 1 106 ? -9.312 4.561 12.864 1.00 63.00 106 SER A O 1
ATOM 877 N N . MET A 1 107 ? -10.400 6.515 12.723 1.00 55.25 107 MET A N 1
ATOM 878 C CA . MET A 1 107 ? -9.223 7.330 13.070 1.00 55.25 107 MET A CA 1
ATOM 879 C C . MET A 1 107 ? -8.797 7.196 14.546 1.00 55.25 107 MET A C 1
ATOM 881 O O . MET A 1 107 ? -7.623 7.371 14.859 1.00 55.25 107 MET A O 1
ATOM 885 N N . ASN A 1 108 ? -9.716 6.853 15.458 1.00 47.25 108 ASN A N 1
ATOM 886 C CA . ASN A 1 108 ? -9.422 6.614 16.881 1.00 47.25 108 ASN A CA 1
ATOM 887 C C . ASN A 1 108 ? -9.218 5.122 17.221 1.00 47.25 108 ASN A C 1
ATOM 889 O O . ASN A 1 108 ? -8.664 4.789 18.273 1.00 47.25 108 ASN A O 1
ATOM 893 N N . LEU A 1 109 ? -9.622 4.219 16.321 1.00 47.41 109 LEU A N 1
ATOM 894 C CA . LEU A 1 109 ? -9.582 2.762 16.483 1.00 47.41 109 LEU A CA 1
ATOM 895 C C . LEU A 1 109 ? -8.173 2.148 16.445 1.00 47.41 109 LEU A C 1
ATOM 897 O O . LEU A 1 109 ? -8.019 0.990 16.821 1.00 47.41 109 LEU A O 1
ATOM 901 N N . ALA A 1 110 ? -7.128 2.908 16.106 1.00 44.41 110 ALA A N 1
ATOM 902 C CA . ALA A 1 110 ? -5.746 2.428 16.197 1.00 44.41 110 ALA A CA 1
ATOM 903 C C . ALA A 1 110 ? -5.262 2.177 17.644 1.00 44.41 110 ALA A C 1
ATOM 905 O O . ALA A 1 110 ? -4.178 1.629 17.824 1.00 44.41 110 ALA A O 1
ATOM 906 N N . SER A 1 111 ? -6.019 2.577 18.678 1.00 42.19 111 SER A N 1
ATOM 907 C CA . SER A 1 111 ? -5.519 2.538 20.062 1.00 42.19 111 SER A CA 1
ATOM 908 C C . SER A 1 111 ? -6.374 1.813 21.108 1.00 42.19 111 SER A C 1
ATOM 910 O O . SER A 1 111 ? -5.818 1.510 22.162 1.00 42.19 111 SER A O 1
ATOM 912 N N . GLN A 1 112 ? -7.670 1.517 20.898 1.00 39.00 112 GLN A N 1
ATOM 913 C CA . GLN A 1 112 ? -8.533 1.076 22.021 1.00 39.00 112 GLN A CA 1
ATOM 914 C C . GLN A 1 112 ? -9.709 0.121 21.715 1.00 39.00 112 GLN A C 1
ATOM 916 O O . GLN A 1 112 ? -10.630 0.046 22.524 1.00 39.00 112 GLN A O 1
ATOM 921 N N . GLN A 1 113 ? -9.707 -0.666 20.633 1.00 45.09 113 GLN A N 1
ATOM 922 C CA . GLN A 1 113 ? -10.630 -1.814 20.562 1.00 45.09 113 GLN A CA 1
ATOM 923 C C . GLN A 1 113 ? -9.910 -3.132 20.840 1.00 45.09 113 GLN A C 1
ATOM 925 O O . GLN A 1 113 ? -9.026 -3.552 20.095 1.00 45.09 113 GLN A O 1
ATOM 930 N N . VAL A 1 114 ? -10.356 -3.813 21.899 1.00 48.47 114 VAL A N 1
ATOM 931 C CA . VAL A 1 114 ? -10.275 -5.271 21.973 1.00 48.47 114 VAL A CA 1
ATOM 932 C C . VAL A 1 114 ? -11.114 -5.777 20.803 1.00 48.47 114 VAL A C 1
ATOM 934 O O . VAL A 1 114 ? -12.332 -5.616 20.785 1.00 48.47 114 VAL A O 1
ATOM 937 N N . ASN A 1 115 ? -10.451 -6.285 19.768 1.00 55.88 115 ASN A N 1
ATOM 938 C CA . ASN A 1 115 ? -11.125 -6.916 18.642 1.00 55.88 115 ASN A CA 1
ATOM 939 C C . ASN A 1 115 ? -12.016 -8.053 19.202 1.00 55.88 115 ASN A C 1
ATOM 941 O O . ASN A 1 115 ? -11.522 -8.830 20.019 1.00 55.88 115 ASN A O 1
ATOM 945 N N . PRO A 1 116 ? -13.304 -8.175 18.822 1.00 63.03 116 PRO A N 1
ATOM 946 C CA . PRO A 1 116 ? -14.178 -9.257 19.296 1.00 63.03 116 PRO A CA 1
ATOM 947 C C . PRO A 1 116 ? -13.585 -10.659 19.081 1.00 63.03 116 PRO A C 1
ATOM 949 O O . PRO A 1 116 ? -13.843 -11.576 19.858 1.00 63.03 116 PRO A O 1
ATOM 952 N N . LEU A 1 117 ? -12.729 -10.814 18.063 1.00 65.88 117 LEU A N 1
ATOM 953 C CA . LEU A 1 117 ? -11.940 -12.028 17.852 1.00 65.88 117 LEU A CA 1
ATOM 954 C C . LEU A 1 117 ? -10.970 -12.300 19.004 1.00 65.88 117 LEU A C 1
ATOM 956 O O . LEU A 1 117 ? -10.755 -13.455 19.336 1.00 65.88 117 LEU A O 1
ATOM 960 N N . THR A 1 118 ? -10.394 -11.276 19.634 1.00 72.06 118 THR A N 1
ATOM 961 C CA . THR A 1 118 ? -9.461 -11.433 20.756 1.00 72.06 118 THR A CA 1
ATOM 962 C C . THR A 1 118 ? -10.152 -12.025 21.981 1.00 72.06 118 THR A C 1
ATOM 964 O O . THR A 1 118 ? -9.576 -12.891 22.634 1.00 72.06 118 THR A O 1
ATOM 967 N N . GLU A 1 119 ? -11.388 -11.608 22.278 1.00 78.62 119 GLU A N 1
ATOM 968 C CA . GLU A 1 119 ? -12.181 -12.213 23.357 1.00 78.62 119 GLU A CA 1
ATOM 969 C C . GLU A 1 119 ? -12.543 -13.664 23.043 1.00 78.62 119 GLU A C 1
ATOM 971 O O . GLU A 1 119 ? -12.499 -14.508 23.932 1.00 78.62 119 GLU A O 1
ATOM 976 N N . GLU A 1 120 ? -12.872 -13.976 21.788 1.00 76.75 120 GLU A N 1
ATOM 977 C CA . GLU A 1 120 ? -13.190 -15.344 21.371 1.00 76.75 120 GLU A CA 1
ATOM 978 C C . GLU A 1 120 ? -11.961 -16.261 21.394 1.00 76.75 120 GLU A C 1
ATOM 980 O O . GLU A 1 120 ? -12.014 -17.362 21.937 1.00 76.75 120 GLU A O 1
ATOM 985 N N . ILE A 1 121 ? -10.824 -15.780 20.885 1.00 82.62 121 ILE A N 1
ATOM 986 C CA . ILE A 1 121 ? -9.538 -16.483 20.926 1.00 82.62 121 ILE A CA 1
ATOM 987 C C . ILE A 1 121 ? -9.141 -16.770 22.377 1.00 82.62 121 ILE A C 1
ATOM 989 O O . ILE A 1 121 ? -8.677 -17.866 22.672 1.00 82.62 121 ILE A O 1
ATOM 993 N N . ALA A 1 122 ? -9.355 -15.822 23.295 1.00 86.94 122 ALA A N 1
ATOM 994 C CA . ALA A 1 122 ? -8.975 -15.962 24.699 1.00 86.94 122 ALA A CA 1
ATOM 995 C C . ALA A 1 122 ? -9.809 -16.991 25.489 1.00 86.94 122 ALA A C 1
ATOM 997 O O . ALA A 1 122 ? -9.408 -17.367 26.592 1.00 86.94 122 ALA A O 1
ATOM 998 N N . LYS A 1 123 ? -10.946 -17.460 24.956 1.00 89.00 123 LYS A N 1
ATOM 999 C CA . LYS A 1 123 ? -11.799 -18.460 25.624 1.00 89.00 123 LYS A CA 1
ATOM 1000 C C . LYS A 1 123 ? -11.261 -19.887 25.521 1.00 89.00 123 LYS A C 1
ATOM 1002 O O . LYS A 1 123 ? -11.641 -20.719 26.342 1.00 89.00 123 LYS A O 1
ATOM 1007 N N . ASP A 1 124 ? -10.396 -20.176 24.547 1.00 90.25 124 ASP A N 1
ATOM 1008 C CA . ASP A 1 124 ? -9.906 -21.528 24.267 1.00 90.25 124 ASP A CA 1
ATOM 1009 C C . ASP A 1 124 ? -8.379 -21.544 24.097 1.00 90.25 124 ASP A C 1
ATOM 1011 O O . ASP A 1 124 ? -7.802 -20.824 23.281 1.00 90.25 124 ASP A O 1
ATOM 1015 N N . SER A 1 125 ? -7.698 -22.401 24.860 1.00 90.06 125 SER A N 1
ATOM 1016 C CA . SER A 1 125 ? -6.236 -22.504 24.834 1.00 90.06 125 SER A CA 1
ATOM 1017 C C . SER A 1 125 ? -5.681 -22.960 23.479 1.00 90.06 125 SER A C 1
ATOM 1019 O O . SER A 1 125 ? -4.579 -22.550 23.105 1.00 90.06 125 SER A O 1
ATOM 1021 N N . ALA A 1 126 ? -6.431 -23.751 22.710 1.00 91.31 126 ALA A N 1
ATOM 1022 C CA . ALA A 1 126 ? -6.064 -24.139 21.355 1.00 91.31 126 ALA A CA 1
ATOM 1023 C C . ALA A 1 126 ? -6.162 -22.953 20.385 1.00 91.31 126 ALA A C 1
ATOM 1025 O O . ALA A 1 126 ? -5.295 -22.804 19.517 1.00 91.31 126 ALA A O 1
ATOM 1026 N N . TYR A 1 127 ? -7.158 -22.076 20.549 1.00 90.00 127 TYR A N 1
ATOM 1027 C CA . TYR A 1 127 ? -7.276 -20.852 19.751 1.00 90.00 127 TYR A CA 1
ATOM 1028 C C . TYR A 1 127 ? -6.165 -19.862 20.082 1.00 90.00 127 TYR A C 1
ATOM 1030 O O . TYR A 1 127 ? -5.534 -19.351 19.158 1.00 90.00 127 TYR A O 1
ATOM 1038 N N . VAL A 1 128 ? -5.852 -19.658 21.368 1.00 88.31 128 VAL A N 1
ATOM 1039 C CA . VAL A 1 128 ? -4.701 -18.839 21.784 1.00 88.31 128 VAL A CA 1
ATOM 1040 C C . VAL A 1 128 ? -3.415 -19.363 21.152 1.00 88.31 128 VAL A C 1
ATOM 1042 O O . VAL A 1 128 ? -2.689 -18.598 20.521 1.00 88.31 128 VAL A O 1
ATOM 1045 N N . LYS A 1 129 ? -3.144 -20.670 21.272 1.00 91.31 129 LYS A N 1
ATOM 1046 C CA . LYS A 1 129 ? -1.946 -21.276 20.681 1.00 91.31 129 LYS A CA 1
ATOM 1047 C C . LYS A 1 129 ? -1.899 -21.053 19.168 1.00 91.31 129 LYS A C 1
ATOM 1049 O O . LYS A 1 129 ? -0.876 -20.618 18.658 1.00 91.31 129 LYS A O 1
ATOM 1054 N N . THR A 1 130 ? -3.003 -21.307 18.468 1.00 88.94 130 THR A N 1
ATOM 1055 C CA . THR A 1 130 ? -3.083 -21.147 17.008 1.00 88.94 130 THR A CA 1
ATOM 1056 C C . THR A 1 130 ? -2.853 -19.698 16.585 1.00 88.94 130 THR A C 1
ATOM 1058 O O . THR A 1 130 ? -2.096 -19.447 15.653 1.00 88.94 130 THR A O 1
ATOM 1061 N N . ALA A 1 131 ? -3.456 -18.734 17.280 1.00 86.56 131 ALA A N 1
ATOM 1062 C CA . ALA A 1 131 ? -3.265 -17.317 16.992 1.00 86.56 131 ALA A CA 1
ATOM 1063 C C . ALA A 1 131 ? -1.804 -16.886 17.202 1.00 86.56 131 ALA A C 1
ATOM 1065 O O . ALA A 1 131 ? -1.245 -16.205 16.345 1.00 86.56 131 ALA A O 1
ATOM 1066 N N . LEU A 1 132 ? -1.166 -17.320 18.295 1.00 89.06 132 LEU A N 1
ATOM 1067 C CA . LEU A 1 132 ? 0.250 -17.040 18.555 1.00 89.06 132 LEU A CA 1
ATOM 1068 C C . LEU A 1 132 ? 1.172 -17.716 17.532 1.00 89.06 132 LEU A C 1
ATOM 1070 O O . LEU A 1 132 ? 2.128 -17.094 17.078 1.00 89.06 132 LEU A O 1
ATOM 1074 N N . ASP A 1 133 ? 0.868 -18.951 17.125 1.00 90.12 133 ASP A N 1
ATOM 1075 C CA . ASP A 1 133 ? 1.591 -19.645 16.055 1.00 90.12 133 ASP A CA 1
ATOM 1076 C C . ASP A 1 133 ? 1.478 -18.864 14.729 1.00 90.12 133 ASP A C 1
ATOM 1078 O O . ASP A 1 133 ? 2.488 -18.644 14.066 1.00 90.12 133 ASP A O 1
ATOM 1082 N N . ILE A 1 134 ? 0.289 -18.357 14.371 1.00 86.38 134 ILE A N 1
ATOM 1083 C CA . ILE A 1 134 ? 0.090 -17.508 13.180 1.00 86.38 134 ILE A CA 1
ATOM 1084 C C . ILE A 1 134 ? 0.886 -16.201 13.287 1.00 86.38 134 ILE A C 1
ATOM 1086 O O . ILE A 1 134 ? 1.540 -15.810 12.322 1.00 86.38 134 ILE A O 1
ATOM 1090 N N . MET A 1 135 ? 0.873 -15.537 14.447 1.00 85.81 135 MET A N 1
ATOM 1091 C CA . MET A 1 135 ? 1.656 -14.314 14.671 1.00 85.81 135 MET A CA 1
ATOM 1092 C C . MET A 1 135 ? 3.161 -14.569 14.528 1.00 85.81 135 MET A C 1
ATOM 1094 O O . MET A 1 135 ? 3.865 -13.767 13.920 1.00 85.81 135 MET A O 1
ATOM 1098 N N . ASN A 1 136 ? 3.657 -15.707 15.019 1.00 87.62 136 ASN A N 1
ATOM 1099 C CA . ASN A 1 136 ? 5.060 -16.100 14.859 1.00 87.62 136 ASN A CA 1
ATOM 1100 C C . ASN A 1 136 ? 5.435 -16.373 13.393 1.00 87.62 136 ASN A C 1
ATOM 1102 O O . ASN A 1 136 ? 6.594 -16.211 13.018 1.00 87.62 136 ASN A O 1
ATOM 1106 N N . LEU A 1 137 ? 4.465 -16.764 12.563 1.00 89.75 137 LEU A N 1
ATOM 1107 C CA . LEU A 1 137 ? 4.640 -17.017 11.131 1.00 89.75 137 LEU A CA 1
ATOM 1108 C C . LEU A 1 137 ? 4.339 -15.787 10.258 1.00 89.75 137 LEU A C 1
ATOM 1110 O O . LEU A 1 137 ? 4.365 -15.889 9.033 1.00 89.75 137 LEU A O 1
ATOM 1114 N N . GLN A 1 138 ? 4.058 -14.626 10.855 1.00 86.88 138 GLN A N 1
ATOM 1115 C CA . GLN A 1 138 ? 3.621 -13.427 10.136 1.00 86.88 138 GLN A CA 1
ATOM 1116 C C . GLN A 1 138 ? 4.606 -12.997 9.037 1.00 86.88 138 GLN A C 1
ATOM 1118 O O . GLN A 1 138 ? 4.192 -12.744 7.907 1.00 86.88 138 GLN A O 1
ATOM 1123 N N . ASP A 1 139 ? 5.902 -12.933 9.346 1.00 85.31 139 ASP A N 1
ATOM 1124 C CA . ASP A 1 139 ? 6.920 -12.523 8.371 1.00 85.31 139 ASP A CA 1
ATOM 1125 C C . ASP A 1 139 ? 7.032 -13.532 7.215 1.00 85.31 139 ASP A C 1
ATOM 1127 O O . ASP A 1 139 ? 7.165 -13.137 6.056 1.00 85.31 139 ASP A O 1
ATOM 1131 N N . GLU A 1 140 ? 6.908 -14.833 7.505 1.00 89.12 140 GLU A N 1
ATOM 1132 C CA . GLU A 1 140 ? 6.902 -15.887 6.483 1.00 89.12 140 GLU A CA 1
ATOM 1133 C C . GLU A 1 140 ? 5.659 -15.790 5.590 1.00 89.12 140 GLU A C 1
ATOM 1135 O O . GLU A 1 140 ? 5.754 -15.947 4.372 1.00 89.12 140 GLU A O 1
ATOM 1140 N N . LEU A 1 141 ? 4.494 -15.495 6.175 1.00 90.50 141 LEU A N 1
ATOM 1141 C CA . LEU A 1 141 ? 3.259 -15.285 5.427 1.00 90.50 141 LEU A CA 1
ATOM 1142 C C . LEU A 1 141 ? 3.388 -14.091 4.475 1.00 90.50 141 LEU A C 1
ATOM 1144 O O . LEU A 1 141 ? 3.083 -14.232 3.291 1.00 90.50 141 LEU A O 1
ATOM 1148 N N . TYR A 1 142 ? 3.882 -12.946 4.957 1.00 90.06 142 TYR A N 1
ATOM 1149 C CA . TYR A 1 142 ? 4.123 -11.788 4.095 1.00 90.06 142 TYR A CA 1
ATOM 1150 C C . TYR A 1 142 ? 5.118 -12.105 2.984 1.00 90.06 142 TYR A C 1
ATOM 1152 O O . TYR A 1 142 ? 4.874 -11.735 1.839 1.00 90.06 142 TYR A O 1
ATOM 1160 N N . GLN A 1 143 ? 6.199 -12.828 3.287 1.00 90.38 143 GLN A N 1
ATOM 1161 C CA . GLN A 1 143 ? 7.177 -13.210 2.275 1.00 90.38 143 GLN A CA 1
ATOM 1162 C C . GLN A 1 143 ? 6.558 -14.099 1.189 1.00 90.38 143 GLN A C 1
ATOM 1164 O O . GLN A 1 143 ? 6.764 -13.831 0.010 1.00 90.38 143 GLN A O 1
ATOM 1169 N N . LYS A 1 144 ? 5.745 -15.098 1.559 1.00 93.69 144 LYS A N 1
ATOM 1170 C CA . LYS A 1 144 ? 5.049 -15.962 0.589 1.00 93.69 144 LYS A CA 1
ATOM 1171 C C . LYS A 1 144 ? 4.083 -15.183 -0.299 1.00 93.69 144 LYS A C 1
ATOM 1173 O O . LYS A 1 144 ? 4.013 -15.436 -1.499 1.00 93.69 144 LYS A O 1
ATOM 1178 N N . LEU A 1 145 ? 3.343 -14.237 0.278 1.00 95.56 145 LEU A N 1
ATOM 1179 C CA . LEU A 1 145 ? 2.445 -13.373 -0.487 1.00 95.56 145 LEU A CA 1
ATOM 1180 C C . LEU A 1 145 ? 3.235 -12.460 -1.436 1.00 95.56 145 LEU A C 1
ATOM 1182 O O . LEU A 1 145 ? 2.880 -12.332 -2.604 1.00 95.56 145 LEU A O 1
ATOM 1186 N N . LEU A 1 146 ? 4.339 -11.871 -0.977 1.00 95.06 146 LEU A N 1
ATOM 1187 C CA . LEU A 1 146 ? 5.201 -11.047 -1.826 1.00 95.06 146 LEU A CA 1
ATOM 1188 C C . LEU A 1 146 ? 5.871 -11.847 -2.943 1.00 95.06 146 LEU A C 1
ATOM 1190 O O . LEU A 1 146 ? 5.963 -11.338 -4.055 1.00 95.06 146 LEU A O 1
ATOM 1194 N N . ASP A 1 147 ? 6.296 -13.083 -2.680 1.00 95.25 147 ASP A N 1
ATOM 1195 C CA . ASP A 1 147 ? 6.856 -13.968 -3.703 1.00 95.25 147 ASP A CA 1
ATOM 1196 C C . ASP A 1 147 ? 5.809 -14.280 -4.785 1.00 95.25 147 ASP A C 1
ATOM 1198 O O . ASP A 1 147 ? 6.103 -14.144 -5.970 1.00 95.25 147 ASP A O 1
ATOM 1202 N N . LYS A 1 148 ? 4.559 -14.574 -4.398 1.00 97.31 148 LYS A N 1
ATOM 1203 C CA . LYS A 1 148 ? 3.458 -14.762 -5.358 1.00 97.31 148 LYS A CA 1
ATOM 1204 C C . LYS A 1 148 ? 3.166 -13.498 -6.172 1.00 97.31 148 LYS A C 1
ATOM 1206 O O . LYS A 1 148 ? 2.985 -13.575 -7.382 1.00 97.31 148 LYS A O 1
ATOM 1211 N N . LEU A 1 149 ? 3.117 -12.334 -5.519 1.00 97.44 149 LEU A N 1
ATOM 1212 C CA . LEU A 1 149 ? 2.915 -11.056 -6.207 1.00 97.44 149 LEU A CA 1
ATOM 1213 C C . LEU A 1 149 ? 4.059 -10.759 -7.186 1.00 97.44 149 LEU A C 1
ATOM 1215 O O . LEU A 1 149 ? 3.820 -10.245 -8.276 1.00 97.44 149 LEU A O 1
ATOM 1219 N N . PHE A 1 150 ? 5.295 -11.061 -6.790 1.00 97.19 150 PHE A N 1
ATOM 1220 C CA . PHE A 1 150 ? 6.467 -10.923 -7.642 1.00 97.19 150 PHE A CA 1
ATOM 1221 C C . PHE A 1 150 ? 6.345 -11.799 -8.891 1.00 97.19 150 PHE A C 1
ATOM 1223 O O . PHE A 1 150 ? 6.541 -11.281 -9.986 1.00 97.19 150 PHE A O 1
ATOM 1230 N N . GLU A 1 151 ? 5.987 -13.077 -8.735 1.00 97.56 151 GLU A N 1
ATOM 1231 C CA . GLU A 1 151 ? 5.772 -14.005 -9.854 1.00 97.56 151 GLU A CA 1
ATOM 1232 C C . GLU A 1 151 ? 4.701 -13.474 -10.816 1.00 97.56 151 GLU A C 1
ATOM 1234 O O . GLU A 1 151 ? 4.955 -13.367 -12.013 1.00 97.56 151 GLU A O 1
ATOM 1239 N N . ASP A 1 152 ? 3.553 -13.024 -10.298 1.00 98.25 152 ASP A N 1
ATOM 1240 C CA . ASP A 1 152 ? 2.471 -12.486 -11.135 1.00 98.25 152 ASP A CA 1
ATOM 1241 C C . ASP A 1 152 ? 2.887 -11.228 -11.911 1.00 98.25 152 ASP A C 1
ATOM 1243 O O . ASP A 1 152 ? 2.525 -11.052 -13.077 1.00 98.25 152 ASP A O 1
ATOM 1247 N N . LEU A 1 153 ? 3.630 -10.319 -11.273 1.00 97.75 153 LEU A N 1
ATOM 1248 C CA . LEU A 1 153 ? 4.116 -9.101 -11.924 1.00 97.75 153 LEU A CA 1
ATOM 1249 C C . LEU A 1 153 ? 5.256 -9.391 -12.906 1.00 97.75 153 LEU A C 1
ATOM 1251 O O . LEU A 1 153 ? 5.352 -8.721 -13.938 1.00 97.75 153 LEU A O 1
ATOM 1255 N N . GLU A 1 154 ? 6.115 -10.370 -12.610 1.00 97.19 154 GLU A N 1
ATOM 1256 C CA . GLU A 1 154 ? 7.126 -10.835 -13.554 1.00 97.19 154 GLU A CA 1
ATOM 1257 C C . GLU A 1 154 ? 6.453 -11.443 -14.786 1.00 97.19 154 GLU A C 1
ATOM 1259 O O . GLU A 1 154 ? 6.770 -11.011 -15.889 1.00 97.19 154 GLU A O 1
ATOM 1264 N N . ASP A 1 155 ? 5.479 -12.340 -14.633 1.00 97.81 155 ASP A N 1
ATOM 1265 C CA . ASP A 1 155 ? 4.764 -12.957 -15.757 1.00 97.81 155 ASP A CA 1
ATOM 1266 C C . ASP A 1 155 ? 4.115 -11.909 -16.670 1.00 97.81 155 ASP A C 1
ATOM 1268 O O . ASP A 1 155 ? 4.265 -11.949 -17.896 1.00 97.81 155 ASP A O 1
ATOM 1272 N N . LYS A 1 156 ? 3.463 -10.900 -16.080 1.00 97.62 156 LYS A N 1
ATOM 1273 C CA . LYS A 1 156 ? 2.903 -9.768 -16.832 1.00 97.62 156 LYS A CA 1
ATOM 1274 C C . LYS A 1 156 ? 3.981 -9.001 -17.588 1.00 97.62 156 LYS A C 1
ATOM 1276 O O . LYS A 1 156 ? 3.808 -8.712 -18.769 1.00 97.62 156 LYS A O 1
ATOM 1281 N N . PHE A 1 157 ? 5.122 -8.735 -16.960 1.00 96.81 157 PHE A N 1
ATOM 1282 C CA . PHE A 1 157 ? 6.250 -8.088 -17.626 1.00 96.81 157 PHE A CA 1
ATOM 1283 C C . PHE A 1 157 ? 6.830 -8.932 -18.766 1.00 96.81 157 PHE A C 1
ATOM 1285 O O . PHE A 1 157 ? 7.124 -8.398 -19.834 1.00 96.81 157 PHE A O 1
ATOM 1292 N N . ARG A 1 158 ? 6.966 -10.246 -18.568 1.00 96.25 158 ARG A N 1
ATOM 1293 C CA . ARG A 1 158 ? 7.459 -11.195 -19.577 1.00 96.25 158 ARG A CA 1
ATOM 1294 C C . ARG A 1 158 ? 6.470 -11.428 -20.723 1.00 96.25 158 ARG A C 1
ATOM 1296 O O . ARG A 1 158 ? 6.853 -11.987 -21.738 1.00 96.25 158 ARG A O 1
ATOM 1303 N N . SER A 1 159 ? 5.221 -10.983 -20.613 1.00 96.12 159 SER A N 1
ATOM 1304 C CA . SER A 1 159 ? 4.295 -10.982 -21.754 1.00 96.12 159 SER A CA 1
ATOM 1305 C C . SER A 1 159 ? 4.491 -9.807 -22.725 1.00 96.12 159 SER A C 1
ATOM 1307 O O . SER A 1 159 ? 3.926 -9.825 -23.818 1.00 96.12 159 SER A O 1
ATOM 1309 N N . LEU A 1 160 ? 5.283 -8.789 -22.358 1.00 95.44 160 LEU A N 1
ATOM 1310 C CA . LEU A 1 160 ? 5.541 -7.627 -23.214 1.00 95.44 160 LEU A CA 1
ATOM 1311 C C . LEU A 1 160 ? 6.558 -7.948 -24.311 1.00 95.44 160 LEU A C 1
ATOM 1313 O O . LEU A 1 160 ? 7.605 -8.512 -24.037 1.00 95.44 160 LEU A O 1
ATOM 1317 N N . GLU A 1 161 ? 6.351 -7.484 -25.538 1.00 93.00 161 GLU A N 1
ATOM 1318 C CA . GLU A 1 161 ? 7.401 -7.573 -26.561 1.00 93.00 161 GLU A CA 1
ATOM 1319 C C . GLU A 1 161 ? 8.680 -6.807 -26.144 1.00 93.00 161 GLU A C 1
ATOM 1321 O O . GLU A 1 161 ? 8.613 -5.772 -25.475 1.00 93.00 161 GLU A O 1
ATOM 1326 N N . ASN A 1 162 ? 9.855 -7.289 -26.575 1.00 92.25 162 ASN A N 1
ATOM 1327 C CA . ASN A 1 162 ? 11.177 -6.687 -26.320 1.00 92.25 162 ASN A CA 1
ATOM 1328 C C . ASN A 1 162 ? 11.629 -6.685 -24.839 1.00 92.25 162 ASN A C 1
ATOM 1330 O O . ASN A 1 162 ? 12.484 -5.888 -24.429 1.00 92.25 162 ASN A O 1
ATOM 1334 N N . HIS A 1 163 ? 11.071 -7.574 -24.011 1.00 93.12 163 HIS A N 1
ATOM 1335 C CA . HIS A 1 163 ? 11.387 -7.680 -22.584 1.00 93.12 163 HIS A CA 1
ATOM 1336 C C . HIS A 1 163 ? 12.705 -8.434 -22.286 1.00 93.12 163 HIS A C 1
ATOM 1338 O O . HIS A 1 163 ? 13.153 -8.471 -21.137 1.00 93.12 163 HIS A O 1
ATOM 1344 N N . GLU A 1 164 ? 13.291 -9.143 -23.255 1.00 91.75 164 GLU A N 1
ATOM 1345 C CA . GLU A 1 164 ? 14.191 -10.291 -23.031 1.00 91.75 164 GLU A CA 1
ATOM 1346 C C . GLU A 1 164 ? 15.466 -9.914 -22.277 1.00 91.75 164 GLU A C 1
ATOM 1348 O O . GLU A 1 164 ? 15.963 -10.674 -21.448 1.00 91.75 164 GLU A O 1
ATOM 1353 N N . ASN A 1 165 ? 15.970 -8.706 -22.522 1.00 90.88 165 ASN A N 1
ATOM 1354 C CA . ASN A 1 165 ? 17.216 -8.223 -21.932 1.00 90.88 165 ASN A CA 1
ATOM 1355 C C . ASN A 1 165 ? 17.014 -7.455 -20.616 1.00 90.88 165 ASN A C 1
ATOM 1357 O O . ASN A 1 165 ? 17.984 -6.981 -20.019 1.00 90.88 165 ASN A O 1
ATOM 1361 N N . TRP A 1 166 ? 15.770 -7.302 -20.162 1.00 94.62 166 TRP A N 1
ATOM 1362 C CA . TRP A 1 166 ? 15.460 -6.673 -18.884 1.00 94.62 166 TRP A CA 1
ATOM 1363 C C . TRP A 1 166 ? 15.552 -7.679 -17.741 1.00 94.62 166 TRP A C 1
ATOM 1365 O O . TRP A 1 166 ? 15.108 -8.829 -17.838 1.00 94.62 166 TRP A O 1
ATOM 1375 N N . LYS A 1 167 ? 16.102 -7.220 -16.616 1.00 95.12 167 LYS A N 1
ATOM 1376 C CA . LYS A 1 167 ? 16.212 -8.021 -15.397 1.00 95.12 167 LYS A CA 1
ATOM 1377 C C . LYS A 1 167 ? 15.104 -7.633 -14.424 1.00 95.12 167 LYS A C 1
ATOM 1379 O O . LYS A 1 167 ? 15.042 -6.477 -14.017 1.00 95.12 167 LYS A O 1
ATOM 1384 N N . VAL A 1 168 ? 14.296 -8.600 -14.005 1.00 96.25 168 VAL A N 1
ATOM 1385 C CA . VAL A 1 168 ? 13.320 -8.433 -12.923 1.00 96.25 168 VAL A CA 1
ATOM 1386 C C . VAL A 1 168 ? 13.939 -8.969 -11.632 1.00 96.25 168 VAL A C 1
ATOM 1388 O O . VAL A 1 168 ? 14.572 -10.025 -11.638 1.00 96.25 168 VAL A O 1
ATOM 1391 N N . THR A 1 169 ? 13.865 -8.208 -10.544 1.00 95.12 169 THR A N 1
ATOM 1392 C CA . THR A 1 169 ? 14.452 -8.587 -9.248 1.00 95.12 169 THR A CA 1
ATOM 1393 C C . THR A 1 169 ? 13.550 -8.203 -8.091 1.00 95.12 169 THR A C 1
ATOM 1395 O O . THR A 1 169 ? 12.938 -7.136 -8.131 1.00 95.12 169 THR A O 1
ATOM 1398 N N . LYS A 1 170 ? 13.556 -9.029 -7.044 1.00 93.06 170 LYS A N 1
ATOM 1399 C CA . LYS A 1 170 ? 12.978 -8.721 -5.734 1.00 93.06 170 LYS A CA 1
ATOM 1400 C C . LYS A 1 170 ? 14.025 -8.148 -4.778 1.00 93.06 170 LYS A C 1
ATOM 1402 O O . LYS A 1 170 ? 15.203 -8.488 -4.892 1.00 93.06 170 LYS A O 1
ATOM 1407 N N . GLU A 1 171 ? 13.597 -7.295 -3.852 1.00 87.50 171 GLU A N 1
ATOM 1408 C CA . GLU A 1 171 ? 14.434 -6.813 -2.747 1.00 87.50 171 GLU A CA 1
ATOM 1409 C C . GLU A 1 171 ? 14.646 -7.926 -1.716 1.00 87.50 171 GLU A C 1
ATOM 1411 O O . GLU A 1 171 ? 13.687 -8.540 -1.242 1.00 87.50 171 GLU A O 1
ATOM 1416 N N . THR A 1 172 ? 15.907 -8.172 -1.370 1.00 84.88 172 THR A N 1
ATOM 1417 C CA . THR A 1 172 ? 16.325 -9.212 -0.416 1.00 84.88 172 THR A CA 1
ATOM 1418 C C . THR A 1 172 ? 17.089 -8.651 0.773 1.00 84.88 172 THR A C 1
ATOM 1420 O O . THR A 1 172 ? 17.237 -9.339 1.780 1.00 84.88 172 THR A O 1
ATOM 1423 N N . ASP A 1 173 ? 17.573 -7.413 0.675 1.00 82.38 173 ASP A N 1
ATOM 1424 C CA . ASP A 1 173 ? 18.495 -6.841 1.656 1.00 82.38 173 ASP A CA 1
ATOM 1425 C C . ASP A 1 173 ? 17.742 -6.120 2.781 1.00 82.38 173 ASP A C 1
ATOM 1427 O O . ASP A 1 173 ? 18.278 -5.889 3.868 1.00 82.38 173 ASP A O 1
ATOM 1431 N N . LYS A 1 174 ? 16.472 -5.778 2.539 1.00 83.44 174 LYS A N 1
ATOM 1432 C CA . LYS A 1 174 ? 15.587 -5.117 3.499 1.00 83.44 174 LYS A CA 1
ATOM 1433 C C . LYS A 1 174 ? 14.470 -6.042 3.955 1.00 83.44 174 LYS A C 1
ATOM 1435 O O . LYS A 1 174 ? 13.921 -6.818 3.179 1.00 83.44 174 LYS A O 1
ATOM 1440 N N . LYS A 1 175 ? 14.065 -5.872 5.216 1.00 84.25 175 LYS A N 1
ATOM 1441 C CA . LYS A 1 175 ? 12.831 -6.480 5.721 1.00 84.25 175 LYS A CA 1
ATOM 1442 C C . LYS A 1 175 ? 11.623 -5.940 4.937 1.00 84.25 175 LYS A C 1
ATOM 1444 O O . LYS A 1 175 ? 11.586 -4.732 4.695 1.00 84.25 175 LYS A O 1
ATOM 1449 N N . PRO A 1 176 ? 10.619 -6.776 4.622 1.00 79.19 176 PRO A N 1
ATOM 1450 C CA . PRO A 1 176 ? 9.441 -6.359 3.859 1.00 79.19 176 PRO A CA 1
ATOM 1451 C C . PRO A 1 176 ? 8.686 -5.145 4.419 1.00 79.19 176 PRO A C 1
ATOM 1453 O O . PRO A 1 176 ? 8.134 -4.348 3.672 1.00 79.19 176 PRO A O 1
ATOM 1456 N N . ASN A 1 177 ? 8.693 -4.959 5.739 1.00 81.38 177 ASN A N 1
ATOM 1457 C CA . ASN A 1 177 ? 8.009 -3.853 6.411 1.00 81.38 177 ASN A CA 1
ATOM 1458 C C . ASN A 1 177 ? 8.876 -2.596 6.609 1.00 81.38 177 ASN A C 1
ATOM 1460 O O . ASN A 1 177 ? 8.447 -1.669 7.301 1.00 81.38 177 ASN A O 1
ATOM 1464 N N . ALA A 1 178 ? 10.086 -2.554 6.051 1.00 86.44 178 ALA A N 1
ATOM 1465 C CA . ALA A 1 178 ? 10.992 -1.423 6.195 1.00 86.44 178 ALA A CA 1
ATOM 1466 C C . ALA A 1 178 ? 10.572 -0.221 5.333 1.00 86.44 178 ALA A C 1
ATOM 1468 O O . ALA A 1 178 ? 9.867 -0.346 4.335 1.00 86.44 178 ALA A O 1
ATOM 1469 N N . GLN A 1 179 ? 11.064 0.962 5.703 1.00 87.44 179 GLN A N 1
ATOM 1470 C CA . GLN A 1 179 ? 10.948 2.150 4.862 1.00 87.44 179 GLN A CA 1
ATOM 1471 C C . GLN A 1 179 ? 11.749 1.985 3.559 1.00 87.44 179 GLN A C 1
ATOM 1473 O O . GLN A 1 179 ? 12.857 1.433 3.565 1.00 87.44 179 GLN A O 1
ATOM 1478 N N . TYR A 1 180 ? 11.220 2.516 2.453 1.00 87.62 180 TYR A N 1
ATOM 1479 C CA . TYR A 1 180 ? 11.823 2.432 1.119 1.00 87.62 180 TYR A CA 1
ATOM 1480 C C . TYR A 1 180 ? 12.038 0.980 0.673 1.00 87.62 180 TYR A C 1
ATOM 1482 O O . TYR A 1 180 ? 13.063 0.646 0.068 1.00 87.62 180 TYR A O 1
ATOM 1490 N N . TYR A 1 181 ? 11.124 0.088 1.064 1.00 91.50 181 TYR A N 1
ATOM 1491 C CA . TYR A 1 181 ? 11.111 -1.293 0.599 1.00 91.50 181 TYR A CA 1
ATOM 1492 C C . TYR A 1 181 ? 10.607 -1.338 -0.846 1.00 91.50 181 TYR A C 1
ATOM 1494 O O . TYR A 1 181 ? 9.587 -0.724 -1.165 1.00 91.50 181 TYR A O 1
ATOM 1502 N N . GLN A 1 182 ? 11.327 -2.054 -1.711 1.00 91.38 182 GLN A N 1
ATOM 1503 C CA . GLN A 1 182 ? 11.020 -2.176 -3.135 1.00 91.38 182 GLN A CA 1
ATOM 1504 C C . GLN A 1 182 ? 10.693 -3.634 -3.482 1.00 91.38 182 GLN A C 1
ATOM 1506 O O . GLN A 1 182 ? 11.603 -4.386 -3.831 1.00 91.38 182 GLN A O 1
ATOM 1511 N N . PRO A 1 183 ? 9.427 -4.078 -3.400 1.00 89.94 183 PRO A N 1
ATOM 1512 C CA . PRO A 1 183 ? 9.085 -5.483 -3.638 1.00 89.94 183 PRO A CA 1
ATOM 1513 C C . PRO A 1 183 ? 9.531 -5.991 -5.016 1.00 89.94 183 PRO A C 1
ATOM 1515 O O . PRO A 1 183 ? 9.907 -7.154 -5.150 1.00 89.94 183 PRO A O 1
ATOM 1518 N N . ILE A 1 184 ? 9.525 -5.125 -6.034 1.00 95.31 184 ILE A N 1
ATOM 1519 C CA . ILE A 1 184 ? 9.911 -5.485 -7.397 1.00 95.31 184 ILE A CA 1
ATOM 1520 C C . ILE A 1 184 ? 10.628 -4.338 -8.110 1.00 95.31 184 ILE A C 1
ATOM 1522 O O . ILE A 1 184 ? 10.262 -3.165 -7.985 1.00 95.31 184 ILE A O 1
ATOM 1526 N N . ARG A 1 185 ? 11.641 -4.698 -8.902 1.00 95.69 185 ARG A N 1
ATOM 1527 C CA . ARG A 1 185 ? 12.410 -3.795 -9.761 1.00 95.69 185 ARG A CA 1
ATOM 1528 C C . ARG A 1 185 ? 12.599 -4.395 -11.155 1.00 95.69 185 ARG A C 1
ATOM 1530 O O . ARG A 1 185 ? 13.131 -5.494 -11.290 1.00 95.69 185 ARG A O 1
ATOM 1537 N N . PHE A 1 186 ? 12.260 -3.623 -12.184 1.00 95.69 186 PHE A N 1
ATOM 1538 C CA . PHE A 1 186 ? 12.519 -3.889 -13.599 1.00 95.69 186 PHE A CA 1
ATOM 1539 C C . PHE A 1 186 ? 13.737 -3.071 -14.040 1.00 95.69 186 PHE A C 1
ATOM 1541 O O . PHE A 1 186 ? 13.662 -1.858 -14.242 1.00 95.69 186 PHE A O 1
ATOM 1548 N N . THR A 1 187 ? 14.892 -3.719 -14.148 1.00 95.31 187 THR A N 1
ATOM 1549 C CA . THR A 1 187 ? 16.168 -3.074 -14.476 1.00 95.31 187 THR A CA 1
ATOM 1550 C C . THR A 1 187 ? 16.442 -3.141 -15.970 1.00 95.31 187 THR A C 1
ATOM 1552 O O . THR A 1 187 ? 16.400 -4.217 -16.571 1.00 95.31 187 THR A O 1
ATOM 1555 N N . SER A 1 188 ? 16.772 -1.985 -16.546 1.00 94.19 188 SER A N 1
ATOM 1556 C CA . SER A 1 188 ? 17.094 -1.852 -17.967 1.00 94.19 188 SER A CA 1
ATOM 1557 C C . SER A 1 188 ? 18.309 -2.693 -18.393 1.00 94.19 188 SER A C 1
ATOM 1559 O O . SER A 1 188 ? 19.221 -2.906 -17.585 1.00 94.19 188 SER A O 1
ATOM 1561 N N . PRO A 1 189 ? 18.398 -3.099 -19.676 1.00 91.75 189 PRO A N 1
ATOM 1562 C CA . PRO A 1 189 ? 19.532 -3.863 -20.205 1.00 91.75 189 PRO A CA 1
ATOM 1563 C C . PRO A 1 189 ? 20.885 -3.171 -20.003 1.00 91.75 189 PRO A C 1
ATOM 1565 O O . PRO A 1 189 ? 21.884 -3.815 -19.687 1.00 91.75 189 PRO A O 1
ATOM 1568 N N . CYS A 1 190 ? 20.917 -1.839 -20.131 1.00 87.88 190 CYS A N 1
ATOM 1569 C CA . CYS A 1 190 ? 22.125 -1.037 -19.933 1.00 87.88 190 CYS A CA 1
ATOM 1570 C C . CYS A 1 190 ? 22.458 -0.785 -18.453 1.00 87.88 190 CYS A C 1
ATOM 1572 O O . CYS A 1 190 ? 23.473 -0.157 -18.164 1.00 87.88 190 CYS A O 1
ATOM 1574 N N . LYS A 1 191 ? 21.621 -1.261 -17.518 1.00 89.06 191 LYS A N 1
ATOM 1575 C CA . LYS A 1 191 ? 21.774 -1.128 -16.057 1.00 89.06 191 LYS A CA 1
ATOM 1576 C C . LYS A 1 191 ? 21.913 0.314 -15.556 1.00 89.06 191 LYS A C 1
ATOM 1578 O O . LYS A 1 191 ? 22.339 0.529 -14.427 1.00 89.06 191 LYS A O 1
ATOM 1583 N N . ASN A 1 192 ? 21.535 1.299 -16.370 1.00 91.00 192 ASN A N 1
ATOM 1584 C CA . ASN A 1 192 ? 21.639 2.718 -16.022 1.00 91.00 192 ASN A CA 1
ATOM 1585 C C . ASN A 1 192 ? 20.369 3.264 -15.368 1.00 91.00 192 ASN A C 1
ATOM 1587 O O . ASN A 1 192 ? 20.413 4.325 -14.754 1.00 91.00 192 ASN A O 1
ATOM 1591 N N . PHE A 1 193 ? 19.246 2.557 -15.489 1.00 93.50 193 PHE A N 1
ATOM 1592 C CA . PHE A 1 193 ? 17.975 2.941 -14.881 1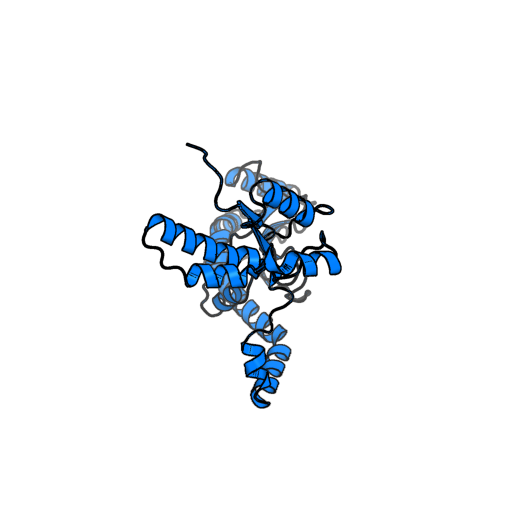.00 93.50 193 PHE A CA 1
ATOM 1593 C C . PHE A 1 193 ? 17.087 1.724 -14.602 1.00 93.50 193 PHE A C 1
ATOM 1595 O O . PHE A 1 193 ? 17.318 0.632 -15.138 1.00 93.50 193 PHE A O 1
ATOM 1602 N N . TYR A 1 194 ? 16.068 1.921 -13.773 1.00 94.44 194 TYR A N 1
ATOM 1603 C CA . TYR A 1 194 ? 15.071 0.909 -13.449 1.00 94.44 194 TYR A CA 1
ATOM 1604 C C . TYR A 1 194 ? 13.702 1.530 -13.168 1.00 94.44 194 TYR A C 1
ATOM 1606 O O . TYR A 1 194 ? 13.610 2.681 -12.744 1.00 94.44 194 TYR A O 1
ATOM 1614 N N . LEU A 1 195 ? 12.652 0.739 -13.376 1.00 95.56 195 LEU A N 1
ATOM 1615 C CA . LEU A 1 195 ? 11.308 0.991 -12.863 1.00 95.56 195 LEU A CA 1
ATOM 1616 C C . LEU A 1 195 ? 11.116 0.131 -11.607 1.00 95.56 195 LEU A C 1
ATOM 1618 O O . LEU A 1 195 ? 11.487 -1.040 -11.621 1.00 95.56 195 LEU A O 1
ATOM 1622 N N . ALA A 1 196 ? 10.570 0.674 -10.527 1.00 95.44 196 ALA A N 1
ATOM 1623 C CA . ALA A 1 196 ? 10.293 -0.092 -9.311 1.00 95.44 196 ALA A CA 1
ATOM 1624 C C . ALA A 1 196 ? 8.943 0.283 -8.708 1.00 95.44 196 ALA A C 1
ATOM 1626 O O . ALA A 1 196 ? 8.490 1.415 -8.871 1.00 95.44 196 ALA A O 1
ATOM 1627 N N . VAL A 1 197 ? 8.344 -0.665 -7.989 1.00 96.31 197 VAL A N 1
ATOM 1628 C CA . VAL A 1 197 ? 7.306 -0.390 -6.987 1.00 96.31 197 VAL A CA 1
ATOM 1629 C C . VAL A 1 197 ? 8.012 -0.212 -5.648 1.00 96.31 197 VAL A C 1
ATOM 1631 O O . VAL A 1 197 ? 8.921 -0.981 -5.336 1.00 96.31 197 VAL A O 1
ATOM 1634 N N . GLU A 1 198 ? 7.631 0.800 -4.876 1.00 93.81 198 GLU A N 1
ATOM 1635 C CA . GLU A 1 198 ? 8.302 1.197 -3.638 1.00 93.81 198 GLU A CA 1
ATOM 1636 C C . GLU A 1 198 ? 7.311 1.712 -2.589 1.00 93.81 198 GLU A C 1
ATOM 1638 O O . GLU A 1 198 ? 6.304 2.331 -2.922 1.00 93.81 198 GLU A O 1
ATOM 1643 N N . PHE A 1 199 ? 7.629 1.507 -1.310 1.00 93.75 199 PHE A N 1
ATOM 1644 C CA . PHE A 1 199 ? 6.897 2.086 -0.184 1.00 93.75 199 PHE A CA 1
ATOM 1645 C C . PHE A 1 199 ? 7.707 3.176 0.514 1.00 93.75 199 PHE A C 1
ATOM 1647 O O . PHE A 1 199 ? 8.774 2.913 1.067 1.00 93.75 199 PHE A O 1
ATOM 1654 N N . ASN A 1 200 ? 7.173 4.397 0.558 1.00 89.62 200 ASN A N 1
ATOM 1655 C CA . ASN A 1 200 ? 7.846 5.535 1.196 1.00 89.62 200 ASN A CA 1
ATOM 1656 C C . ASN A 1 200 ? 7.874 5.425 2.734 1.00 89.62 200 ASN A C 1
ATOM 1658 O O . ASN A 1 200 ? 8.685 6.063 3.404 1.00 89.62 200 ASN A O 1
ATOM 1662 N N . ASN A 1 201 ? 6.985 4.614 3.311 1.00 88.31 201 ASN A N 1
ATOM 1663 C CA . ASN A 1 201 ? 6.833 4.447 4.752 1.00 88.31 201 ASN A CA 1
ATOM 1664 C C . ASN A 1 201 ? 6.906 2.961 5.151 1.00 88.31 201 ASN A C 1
ATOM 1666 O O . ASN A 1 201 ? 6.604 2.089 4.333 1.00 88.31 201 ASN A O 1
ATOM 1670 N N . PRO A 1 202 ? 7.269 2.653 6.412 1.00 85.81 202 PRO A N 1
ATOM 1671 C CA . PRO A 1 202 ? 7.192 1.296 6.945 1.00 85.81 202 PRO A CA 1
ATOM 1672 C C . PRO A 1 202 ? 5.786 0.692 6.850 1.00 85.81 202 PRO A C 1
ATOM 1674 O O . PRO A 1 202 ? 4.789 1.408 6.743 1.00 85.81 202 PRO A O 1
ATOM 1677 N N . ASN A 1 203 ? 5.710 -0.633 6.995 1.00 88.56 203 ASN A N 1
ATOM 1678 C CA . ASN A 1 203 ? 4.456 -1.395 7.022 1.00 88.56 203 ASN A CA 1
ATOM 1679 C C . ASN A 1 203 ? 3.597 -1.209 5.761 1.00 88.56 203 ASN A C 1
ATOM 1681 O O . ASN A 1 203 ? 2.375 -1.104 5.858 1.00 88.56 203 ASN A O 1
ATOM 1685 N N . PHE A 1 204 ? 4.241 -1.179 4.590 1.00 91.75 204 PHE A N 1
ATOM 1686 C CA . PHE A 1 204 ? 3.569 -1.163 3.287 1.00 91.75 204 PHE A CA 1
ATOM 1687 C C . PHE A 1 204 ? 2.637 0.047 3.093 1.00 91.75 204 PHE A C 1
ATOM 1689 O O . PHE A 1 204 ? 1.526 -0.061 2.567 1.00 91.75 204 PHE A O 1
ATOM 1696 N N . ARG A 1 205 ? 3.097 1.224 3.539 1.00 91.56 205 ARG A N 1
ATOM 1697 C CA . ARG A 1 205 ? 2.374 2.497 3.422 1.00 91.56 205 ARG A CA 1
ATOM 1698 C C . ARG A 1 205 ? 3.041 3.440 2.428 1.00 91.56 205 ARG A C 1
ATOM 1700 O O . ARG A 1 205 ? 4.267 3.496 2.317 1.00 91.56 205 ARG A O 1
ATOM 1707 N N . GLY A 1 206 ? 2.227 4.228 1.736 1.00 90.25 206 GLY A N 1
ATOM 1708 C CA . GLY A 1 206 ? 2.671 5.137 0.688 1.00 90.25 206 GLY A CA 1
ATOM 1709 C C . GLY A 1 206 ? 3.345 4.404 -0.466 1.00 90.25 206 GLY A C 1
ATOM 1710 O O . GLY A 1 206 ? 4.476 4.740 -0.796 1.00 90.25 206 GLY A O 1
ATOM 1711 N N . CYS A 1 207 ? 2.671 3.406 -1.034 1.00 95.62 207 CYS A N 1
ATOM 1712 C CA . CYS A 1 207 ? 3.071 2.683 -2.232 1.00 95.62 207 CYS A CA 1
ATOM 1713 C C . CYS A 1 207 ? 3.040 3.607 -3.453 1.00 95.62 207 CYS A C 1
ATOM 1715 O O . CYS A 1 207 ? 2.039 4.276 -3.728 1.00 95.62 207 CYS A O 1
ATOM 1717 N N . PHE A 1 208 ? 4.128 3.619 -4.206 1.00 94.25 208 PHE A N 1
ATOM 1718 C CA . PHE A 1 208 ? 4.277 4.351 -5.453 1.00 94.25 208 PHE A CA 1
ATOM 1719 C C . PHE A 1 208 ? 5.105 3.533 -6.434 1.00 94.25 208 PHE A C 1
ATOM 1721 O O . PHE A 1 208 ? 5.783 2.580 -6.054 1.00 94.25 208 PHE A O 1
ATOM 1728 N N . PHE A 1 209 ? 5.075 3.918 -7.703 1.00 94.88 209 PHE A N 1
ATOM 1729 C CA . PHE A 1 209 ? 6.064 3.447 -8.661 1.00 94.88 209 PHE A CA 1
ATOM 1730 C C . PHE A 1 209 ? 6.982 4.580 -9.097 1.00 94.88 209 PHE A C 1
ATOM 1732 O O . PHE A 1 209 ? 6.584 5.747 -9.115 1.00 94.88 209 PHE A O 1
ATOM 1739 N N . THR A 1 210 ? 8.222 4.235 -9.431 1.00 93.56 210 THR A N 1
ATOM 1740 C CA . THR A 1 210 ? 9.278 5.202 -9.738 1.00 93.56 210 THR A CA 1
ATOM 1741 C C . THR A 1 210 ? 10.172 4.740 -10.879 1.00 93.56 210 THR A C 1
ATOM 1743 O O . THR A 1 210 ? 10.520 3.562 -10.967 1.00 93.56 210 THR A O 1
ATOM 1746 N N . LEU A 1 211 ? 10.548 5.681 -11.746 1.00 94.50 211 LEU A N 1
ATOM 1747 C CA . LEU A 1 211 ? 11.586 5.530 -12.757 1.00 94.50 211 LEU A CA 1
ATOM 1748 C C . LEU A 1 211 ? 12.853 6.238 -12.271 1.00 94.50 211 LEU A C 1
ATOM 1750 O O . LEU A 1 211 ? 12.913 7.471 -12.218 1.00 94.50 211 LEU A O 1
ATOM 1754 N N . SER A 1 212 ? 13.873 5.446 -11.964 1.00 93.06 212 SER A N 1
ATOM 1755 C CA . SER A 1 212 ? 15.074 5.905 -11.271 1.00 93.06 212 SER A CA 1
ATOM 1756 C C . SER A 1 212 ? 16.336 5.669 -12.086 1.00 93.06 212 SER A C 1
ATOM 1758 O O . SER A 1 212 ? 16.481 4.627 -12.728 1.00 93.06 212 SER A O 1
ATOM 1760 N N . LEU A 1 213 ? 17.291 6.595 -11.999 1.00 92.25 213 LEU A N 1
ATOM 1761 C CA . LEU A 1 213 ? 18.652 6.392 -12.499 1.00 92.25 213 LEU A CA 1
ATOM 1762 C C . LEU A 1 213 ? 19.490 5.610 -11.482 1.00 92.25 213 LEU A C 1
ATOM 1764 O O . LEU A 1 213 ? 19.478 5.902 -10.288 1.00 92.25 213 LEU A O 1
ATOM 1768 N N . VAL A 1 214 ? 20.269 4.647 -11.975 1.00 88.94 214 VAL A N 1
ATOM 1769 C CA . VAL A 1 214 ? 21.303 3.947 -11.196 1.00 88.94 214 VAL A CA 1
ATOM 1770 C C . VAL A 1 214 ? 22.544 4.828 -11.066 1.00 88.94 214 VAL A C 1
ATOM 1772 O O . VAL A 1 214 ? 23.095 4.953 -9.977 1.00 88.94 214 VAL A O 1
ATOM 1775 N N . ASN A 1 215 ? 22.958 5.468 -12.165 1.00 85.00 215 ASN A N 1
ATOM 1776 C CA . ASN A 1 215 ? 24.054 6.432 -12.186 1.00 85.00 215 ASN A CA 1
ATOM 1777 C C . ASN A 1 215 ? 23.558 7.777 -12.733 1.00 85.00 215 ASN A C 1
ATOM 1779 O O . ASN A 1 215 ? 23.195 7.883 -13.905 1.00 85.00 215 ASN A O 1
ATOM 1783 N N . THR A 1 216 ? 23.571 8.810 -11.890 1.00 82.25 216 THR A N 1
ATOM 1784 C CA . THR A 1 216 ? 23.108 10.159 -12.248 1.00 82.25 216 THR A CA 1
ATOM 1785 C C . THR A 1 216 ? 24.068 10.928 -13.149 1.00 82.25 216 THR A C 1
ATOM 1787 O O . THR A 1 216 ? 23.682 11.964 -13.675 1.00 82.25 216 THR A O 1
ATOM 1790 N N . GLU A 1 217 ? 25.299 10.444 -13.326 1.00 84.25 217 GLU A N 1
ATOM 1791 C CA . GLU A 1 217 ? 26.311 11.066 -14.190 1.00 84.25 217 GLU A CA 1
ATOM 1792 C C . GLU A 1 217 ? 26.137 10.691 -15.671 1.00 84.25 217 GLU A C 1
ATOM 1794 O O . GLU A 1 217 ? 26.763 11.287 -16.545 1.00 84.25 217 GLU A O 1
ATOM 1799 N N . ASN A 1 218 ? 25.275 9.716 -15.985 1.00 85.75 218 ASN A N 1
ATOM 1800 C CA . ASN A 1 218 ? 24.979 9.345 -17.365 1.00 85.75 218 ASN A CA 1
ATOM 1801 C C . ASN A 1 218 ? 23.961 10.317 -17.988 1.00 85.75 218 ASN A C 1
ATOM 1803 O O . ASN A 1 218 ? 22.765 10.024 -18.083 1.00 85.75 218 ASN A O 1
ATOM 1807 N N . GLU A 1 219 ? 24.450 11.488 -18.404 1.00 87.38 219 GLU A N 1
ATOM 1808 C CA . GLU A 1 219 ? 23.617 12.563 -18.957 1.00 87.38 219 GLU A CA 1
ATOM 1809 C C . GLU A 1 219 ? 22.879 12.149 -20.240 1.00 87.38 219 GLU A C 1
ATOM 1811 O O . GLU A 1 219 ? 21.727 12.532 -20.413 1.00 87.38 219 GLU A O 1
ATOM 1816 N N . PHE A 1 220 ? 23.462 11.293 -21.089 1.00 89.12 220 PHE A N 1
ATOM 1817 C CA . PHE A 1 220 ? 22.788 10.811 -22.304 1.00 89.12 220 PHE A CA 1
ATOM 1818 C C . PHE A 1 220 ? 21.498 10.041 -21.980 1.00 89.12 220 PHE A C 1
ATOM 1820 O O . PHE A 1 220 ? 20.429 10.325 -22.527 1.00 89.12 220 PHE A O 1
ATOM 1827 N N . ILE A 1 221 ? 21.574 9.073 -21.059 1.00 89.69 221 ILE A N 1
ATOM 1828 C CA . ILE A 1 221 ? 20.402 8.288 -20.644 1.00 89.69 221 ILE A CA 1
ATOM 1829 C C . ILE A 1 221 ? 19.386 9.187 -19.940 1.00 89.69 221 ILE A C 1
ATOM 1831 O O . ILE A 1 221 ? 18.186 9.097 -20.208 1.00 89.69 221 ILE A O 1
ATOM 1835 N N . LYS A 1 222 ? 19.860 10.078 -19.067 1.00 89.94 222 LYS A N 1
ATOM 1836 C CA . LYS A 1 222 ? 19.019 11.029 -18.340 1.00 89.94 222 LYS A CA 1
ATOM 1837 C C . LYS A 1 222 ? 18.259 11.967 -19.277 1.00 89.94 222 LYS A C 1
ATOM 1839 O O . LYS A 1 222 ? 17.053 12.125 -19.099 1.00 89.94 222 LYS A O 1
ATOM 1844 N N . GLU A 1 223 ? 18.913 12.545 -20.283 1.00 90.06 223 GLU A N 1
ATOM 1845 C CA . GLU A 1 223 ? 18.286 13.420 -21.280 1.00 90.06 223 GLU A CA 1
ATOM 1846 C C . GLU A 1 223 ? 17.260 12.653 -22.123 1.00 90.06 223 GLU A C 1
ATOM 1848 O O . GLU A 1 223 ? 16.126 13.112 -22.289 1.00 90.06 223 GLU A O 1
ATOM 1853 N N . LYS A 1 224 ? 17.611 11.446 -22.590 1.00 91.00 224 LYS A N 1
ATOM 1854 C CA . LYS A 1 224 ? 16.710 10.596 -23.382 1.00 91.00 224 LYS A CA 1
ATOM 1855 C C . LYS A 1 224 ? 15.449 10.216 -22.598 1.00 91.00 224 LYS A C 1
ATOM 1857 O O . LYS A 1 224 ? 14.344 10.332 -23.129 1.00 91.00 224 LYS A O 1
ATOM 1862 N N . LEU A 1 225 ? 15.592 9.815 -21.332 1.00 91.81 225 LEU A N 1
ATOM 1863 C CA . LEU A 1 225 ? 14.460 9.495 -20.455 1.00 91.81 225 LEU A CA 1
ATOM 1864 C C . LEU A 1 225 ? 13.646 10.739 -20.087 1.00 91.81 225 LEU A C 1
ATOM 1866 O O . LEU A 1 225 ? 12.420 10.684 -20.108 1.00 91.81 225 LEU A O 1
ATOM 1870 N N . THR A 1 226 ? 14.299 11.866 -19.802 1.00 90.50 226 THR A N 1
ATOM 1871 C CA . THR A 1 226 ? 13.619 13.133 -19.492 1.00 90.50 226 THR A CA 1
ATOM 1872 C C . THR A 1 226 ? 12.778 13.599 -20.675 1.00 90.50 226 THR A C 1
ATOM 1874 O O . THR A 1 226 ? 11.589 13.850 -20.513 1.00 90.50 226 THR A O 1
ATOM 1877 N N . THR A 1 227 ? 13.347 13.609 -21.883 1.00 90.81 227 THR A N 1
ATOM 1878 C CA . THR A 1 227 ? 12.639 13.973 -23.121 1.00 90.81 227 THR A CA 1
ATOM 1879 C C . THR A 1 227 ? 11.451 13.046 -23.377 1.00 90.81 227 THR A C 1
ATOM 1881 O O . THR A 1 227 ? 10.359 13.496 -23.729 1.00 90.81 227 THR A O 1
ATOM 1884 N N . PHE A 1 228 ? 11.644 11.740 -23.172 1.00 92.06 228 PHE A N 1
ATOM 1885 C CA . PHE A 1 228 ? 10.576 10.751 -23.276 1.00 92.06 228 PHE A CA 1
ATOM 1886 C C . PHE A 1 228 ? 9.433 11.032 -22.284 1.00 92.06 228 PHE A C 1
ATOM 1888 O O . PHE A 1 228 ? 8.267 11.068 -22.682 1.00 92.06 228 PHE A O 1
ATOM 1895 N N . LEU A 1 229 ? 9.760 11.272 -21.013 1.00 91.88 229 LEU A N 1
ATOM 1896 C CA . LEU A 1 229 ? 8.782 11.556 -19.966 1.00 91.88 229 LEU A CA 1
ATOM 1897 C C . LEU A 1 229 ? 8.053 12.882 -20.199 1.00 91.88 229 LEU A C 1
ATOM 1899 O O . LEU A 1 229 ? 6.839 12.930 -20.035 1.00 91.88 229 LEU A O 1
ATOM 1903 N N . GLU A 1 230 ? 8.755 13.936 -20.619 1.00 91.12 230 GLU A N 1
ATOM 1904 C CA . GLU A 1 230 ? 8.147 15.232 -20.945 1.00 91.12 230 GLU A CA 1
ATOM 1905 C C . GLU A 1 230 ? 7.160 15.119 -22.102 1.00 91.12 230 GLU A C 1
ATOM 1907 O O . GLU A 1 230 ? 6.072 15.690 -22.046 1.00 91.12 230 GLU A O 1
ATOM 1912 N N . LYS A 1 231 ? 7.493 14.337 -23.133 1.00 91.06 231 LYS A N 1
ATOM 1913 C CA . LYS A 1 231 ? 6.575 14.081 -24.246 1.00 91.06 231 LYS A CA 1
ATOM 1914 C C . LYS A 1 231 ? 5.330 13.309 -23.800 1.00 91.06 231 LYS A C 1
ATOM 1916 O O . LYS A 1 231 ? 4.256 13.525 -24.354 1.00 91.06 231 LYS A O 1
ATOM 1921 N N . LYS A 1 232 ? 5.474 12.390 -22.840 1.00 89.88 232 LYS A N 1
ATOM 1922 C CA . LYS A 1 232 ? 4.391 11.505 -22.388 1.00 89.88 232 LYS A CA 1
ATOM 1923 C C . LYS A 1 232 ? 3.485 12.144 -21.330 1.00 89.88 232 LYS A C 1
ATOM 1925 O O . LYS A 1 232 ? 2.278 11.935 -21.381 1.00 89.88 232 LYS A O 1
ATOM 1930 N N . TYR A 1 233 ? 4.055 12.897 -20.393 1.00 89.88 233 TYR A N 1
ATOM 1931 C CA . TYR A 1 233 ? 3.366 13.403 -19.199 1.00 89.88 233 TYR A CA 1
ATOM 1932 C C . TYR A 1 233 ? 3.440 14.926 -19.030 1.00 89.88 233 TYR A C 1
ATOM 1934 O O . TYR A 1 233 ? 2.834 15.464 -18.109 1.00 89.88 233 TYR A O 1
ATOM 1942 N N . GLY A 1 234 ? 4.162 15.632 -19.902 1.00 87.62 234 GLY A N 1
ATOM 1943 C CA . GLY A 1 234 ? 4.397 17.068 -19.782 1.00 87.62 234 GLY A CA 1
ATOM 1944 C C . GLY A 1 234 ? 5.573 17.424 -18.868 1.00 87.62 234 GLY A C 1
ATOM 1945 O O . GLY A 1 234 ? 6.217 16.569 -18.253 1.00 87.62 234 GLY A O 1
ATOM 1946 N N . LYS A 1 235 ? 5.875 18.725 -18.805 1.00 81.06 235 LYS A N 1
ATOM 1947 C CA . LYS A 1 235 ? 6.984 19.266 -18.001 1.00 81.06 235 LYS A CA 1
ATOM 1948 C C . LYS A 1 235 ? 6.687 19.279 -16.501 1.00 81.06 235 LYS A C 1
ATOM 1950 O O . LYS A 1 235 ? 7.605 19.067 -15.721 1.00 81.06 235 LYS A O 1
ATOM 1955 N N . ASP A 1 236 ? 5.417 19.408 -16.120 1.00 74.94 236 ASP A N 1
ATOM 1956 C CA . ASP A 1 236 ? 4.956 19.437 -14.721 1.00 74.94 236 ASP A CA 1
ATOM 1957 C C . ASP A 1 236 ? 4.737 18.035 -14.128 1.00 74.94 236 ASP A C 1
ATOM 1959 O O . ASP A 1 236 ? 3.954 17.842 -13.197 1.00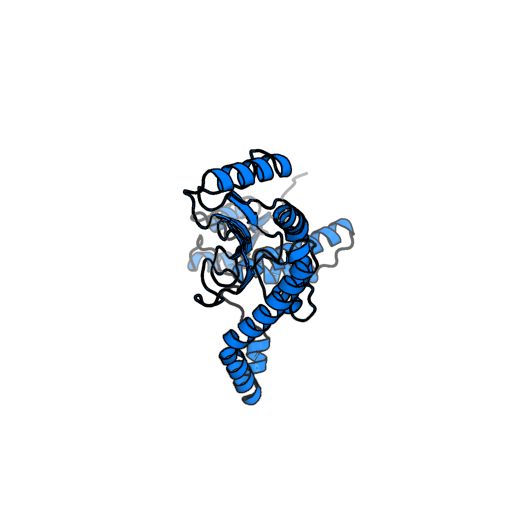 74.94 236 ASP A O 1
ATOM 1963 N N . ARG A 1 237 ? 5.399 17.018 -14.691 1.00 79.88 237 ARG A N 1
ATOM 1964 C CA . ARG A 1 237 ? 5.341 15.657 -14.159 1.00 79.88 237 ARG A CA 1
ATOM 1965 C C . ARG A 1 237 ? 5.911 15.626 -12.741 1.00 79.88 237 ARG A C 1
ATOM 1967 O O . ARG A 1 237 ? 6.822 16.379 -12.403 1.00 79.88 237 ARG A O 1
ATOM 1974 N N . ASN A 1 238 ? 5.448 14.668 -11.950 1.00 76.50 238 ASN A N 1
ATOM 1975 C CA . ASN A 1 238 ? 6.018 14.375 -10.640 1.00 76.50 238 ASN A CA 1
ATOM 1976 C C . ASN A 1 238 ? 7.496 13.968 -10.780 1.00 76.50 238 ASN A C 1
ATOM 1978 O O . ASN A 1 238 ? 7.810 12.824 -11.109 1.00 76.50 238 ASN A O 1
ATOM 1982 N N . GLN A 1 239 ? 8.400 14.916 -10.547 1.00 75.00 239 GLN A N 1
ATOM 1983 C CA . GLN A 1 239 ? 9.843 14.722 -10.478 1.00 75.00 239 GLN A CA 1
ATOM 1984 C C . GLN A 1 239 ? 10.298 15.199 -9.102 1.00 75.00 239 GLN A C 1
ATOM 1986 O O . GLN A 1 239 ? 10.009 16.328 -8.713 1.00 75.00 239 GLN A O 1
ATOM 1991 N N . ALA A 1 240 ? 10.975 14.334 -8.349 1.00 60.09 240 ALA A N 1
ATOM 1992 C CA . ALA A 1 240 ? 11.426 14.684 -7.005 1.00 60.09 240 ALA A CA 1
ATOM 1993 C C . ALA A 1 240 ? 12.864 15.217 -6.996 1.00 60.09 240 ALA A C 1
ATOM 1995 O O . ALA A 1 240 ? 13.125 16.207 -6.316 1.00 60.09 240 ALA A O 1
ATOM 1996 N N . ASP A 1 241 ? 13.790 14.603 -7.746 1.00 72.06 241 ASP A N 1
ATOM 1997 C CA . ASP A 1 241 ? 15.207 14.983 -7.717 1.00 72.06 241 ASP A CA 1
ATOM 1998 C C . ASP A 1 241 ? 16.030 14.432 -8.910 1.00 72.06 241 ASP A C 1
ATOM 2000 O O . ASP A 1 241 ? 15.500 14.098 -9.974 1.00 72.06 241 ASP A O 1
ATOM 2004 N N . LYS A 1 242 ? 17.363 14.394 -8.749 1.00 72.50 242 LYS A N 1
ATOM 2005 C CA . LYS A 1 242 ? 18.330 13.886 -9.737 1.00 72.50 242 LYS A CA 1
ATOM 2006 C C . LYS A 1 242 ? 18.319 12.358 -9.902 1.00 72.50 242 LYS A C 1
ATOM 2008 O O . LYS A 1 242 ? 18.844 11.874 -10.900 1.00 72.50 242 LYS A O 1
ATOM 2013 N N . HIS A 1 243 ? 17.768 11.618 -8.941 1.00 76.81 243 HIS A N 1
ATOM 2014 C CA . HIS A 1 243 ? 17.689 10.157 -8.938 1.00 76.81 243 HIS A CA 1
ATOM 2015 C C . HIS A 1 243 ? 16.328 9.669 -9.442 1.00 76.81 243 HIS A C 1
ATOM 2017 O O . HIS A 1 243 ? 16.287 8.737 -10.245 1.00 76.81 243 HIS A O 1
ATOM 2023 N N . TRP A 1 244 ? 15.237 10.314 -9.021 1.00 86.94 244 TRP A N 1
ATOM 2024 C CA . TRP A 1 244 ? 13.859 9.982 -9.386 1.00 86.94 244 TRP A CA 1
ATOM 2025 C C . TRP A 1 244 ? 13.361 10.853 -10.541 1.00 86.94 244 TRP A C 1
ATOM 2027 O O . TRP A 1 244 ? 12.847 11.958 -10.341 1.00 86.94 244 TRP A O 1
ATOM 2037 N N . LEU A 1 245 ? 13.488 10.339 -11.768 1.00 90.38 245 LEU A N 1
ATOM 2038 C CA . LEU A 1 245 ? 13.076 11.054 -12.983 1.00 90.38 245 LEU A CA 1
ATOM 2039 C C . LEU A 1 245 ? 11.555 11.170 -13.119 1.00 90.38 245 LEU A C 1
ATOM 2041 O O . LEU A 1 245 ? 11.063 12.108 -13.759 1.00 90.38 245 LEU A O 1
ATOM 2045 N N . TYR A 1 246 ? 10.833 10.206 -12.550 1.00 92.06 246 TYR A N 1
ATOM 2046 C CA . TYR A 1 246 ? 9.381 10.196 -12.473 1.00 92.06 246 TYR A CA 1
ATOM 2047 C C . TYR A 1 246 ? 8.910 9.296 -11.335 1.00 92.06 246 TYR A C 1
ATOM 2049 O O . TYR A 1 246 ? 9.470 8.219 -11.148 1.00 92.06 246 TYR A O 1
ATOM 2057 N N . TRP A 1 247 ? 7.858 9.695 -10.626 1.00 92.19 247 TRP A N 1
ATOM 2058 C CA . TRP A 1 247 ? 7.182 8.835 -9.658 1.00 92.19 247 TRP A CA 1
ATOM 2059 C C . TRP A 1 247 ? 5.682 9.132 -9.591 1.00 92.19 247 TRP A C 1
ATOM 2061 O O . TRP A 1 247 ? 5.234 10.239 -9.888 1.00 92.19 247 TRP A O 1
ATOM 2071 N N . LYS A 1 248 ? 4.877 8.153 -9.182 1.00 92.31 248 LYS A N 1
ATOM 2072 C CA . LYS A 1 248 ? 3.438 8.344 -8.960 1.00 92.31 248 LYS A CA 1
ATOM 2073 C C . LYS A 1 248 ? 2.963 7.414 -7.846 1.00 92.31 248 LYS A C 1
ATOM 2075 O O . LYS A 1 248 ? 3.225 6.215 -7.900 1.00 92.31 248 LYS A O 1
ATOM 2080 N N . TYR A 1 249 ? 2.276 7.970 -6.844 1.00 92.94 249 TYR A N 1
ATOM 2081 C CA . TYR A 1 249 ? 1.568 7.159 -5.849 1.00 92.94 249 TYR A CA 1
ATOM 2082 C C . TYR A 1 249 ? 0.470 6.346 -6.531 1.00 92.94 249 TYR A C 1
ATOM 2084 O O . TYR A 1 249 ? -0.215 6.855 -7.417 1.00 92.94 249 TYR A O 1
ATOM 2092 N N . PHE A 1 250 ? 0.288 5.106 -6.088 1.00 91.75 250 PHE A N 1
ATOM 2093 C CA . PHE A 1 250 ? -0.950 4.399 -6.390 1.00 91.75 250 PHE A CA 1
ATOM 2094 C C . PHE A 1 250 ? -2.121 5.103 -5.691 1.00 91.75 250 PHE A C 1
ATOM 2096 O O . PHE A 1 250 ? -1.931 5.790 -4.682 1.00 91.75 250 PHE A O 1
ATOM 2103 N N . ASP A 1 251 ? -3.322 4.945 -6.237 1.00 83.88 251 ASP A N 1
ATOM 2104 C CA . ASP A 1 251 ? -4.548 5.506 -5.672 1.00 83.88 251 ASP A CA 1
ATOM 2105 C C . ASP A 1 251 ? -5.259 4.480 -4.768 1.00 83.88 251 ASP A C 1
ATOM 2107 O O . ASP A 1 251 ? -5.059 3.267 -4.882 1.00 83.88 251 ASP A O 1
ATO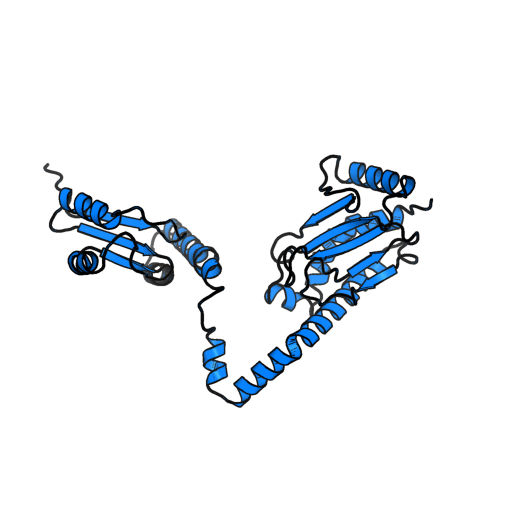M 2111 N N . GLY A 1 252 ? -6.095 4.970 -3.846 1.00 86.56 252 GLY A N 1
ATOM 2112 C CA . GLY A 1 252 ? -6.921 4.134 -2.965 1.00 86.56 252 GLY A CA 1
ATOM 2113 C C . GLY A 1 252 ? -6.131 3.132 -2.113 1.00 86.56 252 GLY A C 1
ATOM 2114 O O . GLY A 1 252 ? -5.022 3.411 -1.655 1.00 86.56 252 GLY A O 1
ATOM 2115 N N . ASP A 1 253 ? -6.704 1.944 -1.919 1.00 87.50 253 ASP A N 1
ATOM 2116 C CA . ASP A 1 253 ? -6.179 0.905 -1.015 1.00 87.50 253 ASP A CA 1
ATOM 2117 C C . ASP A 1 253 ? -4.873 0.251 -1.508 1.00 87.50 253 ASP A C 1
ATOM 2119 O O . ASP A 1 253 ? -4.210 -0.482 -0.768 1.00 87.50 253 ASP A O 1
ATOM 2123 N N . VAL A 1 254 ? -4.476 0.514 -2.759 1.00 91.88 254 VAL A N 1
ATOM 2124 C CA . VAL A 1 254 ? -3.185 0.076 -3.321 1.00 91.88 254 VAL A CA 1
ATOM 2125 C C . VAL A 1 254 ? -2.048 0.987 -2.852 1.00 91.88 254 VAL A C 1
ATOM 2127 O O . VAL A 1 254 ? -0.896 0.553 -2.803 1.00 91.88 254 VAL A O 1
ATOM 2130 N N . ARG A 1 255 ? -2.352 2.224 -2.430 1.00 92.56 255 ARG A N 1
ATOM 2131 C CA . ARG A 1 255 ? -1.380 3.130 -1.803 1.00 92.56 255 ARG A CA 1
ATOM 2132 C C . ARG A 1 255 ? -0.960 2.652 -0.421 1.00 92.56 255 ARG A C 1
ATOM 2134 O O . ARG A 1 255 ? 0.207 2.739 -0.061 1.00 92.56 255 ARG A O 1
ATOM 2141 N N . ASP A 1 256 ? -1.913 2.199 0.377 1.00 91.25 256 ASP A N 1
ATOM 2142 C CA . ASP A 1 256 ? -1.720 1.978 1.803 1.00 91.25 256 ASP A CA 1
ATOM 2143 C C . ASP A 1 256 ? -2.291 0.615 2.175 1.00 91.25 256 ASP A C 1
ATOM 2145 O O . ASP A 1 256 ? -3.472 0.491 2.485 1.00 91.25 256 ASP A O 1
ATOM 2149 N N . TRP A 1 257 ? -1.444 -0.413 2.167 1.00 92.88 257 TRP A N 1
ATOM 2150 C CA . TRP A 1 257 ? -1.925 -1.790 2.204 1.00 92.88 257 TRP A CA 1
ATOM 2151 C C . TRP A 1 257 ? -2.515 -2.153 3.567 1.00 92.88 257 TRP A C 1
ATOM 2153 O O . TRP A 1 257 ? -1.885 -1.998 4.616 1.00 92.88 257 TRP A O 1
ATOM 2163 N N . THR A 1 258 ? -3.741 -2.664 3.533 1.00 89.50 258 THR A N 1
ATOM 2164 C CA . THR A 1 258 ? -4.450 -3.262 4.667 1.00 89.50 258 THR A CA 1
ATOM 2165 C C . THR A 1 258 ? -4.612 -4.766 4.449 1.00 89.50 258 THR A C 1
ATOM 2167 O O . THR A 1 258 ? -4.179 -5.305 3.427 1.00 89.50 258 THR A O 1
ATOM 2170 N N . ASN A 1 259 ? -5.248 -5.465 5.393 1.00 86.69 259 ASN A N 1
ATOM 2171 C CA . ASN A 1 259 ? -5.536 -6.895 5.256 1.00 86.69 259 ASN A CA 1
ATOM 2172 C C . ASN A 1 259 ? -6.349 -7.196 3.984 1.00 86.69 259 ASN A C 1
ATOM 2174 O O . ASN A 1 259 ? -6.122 -8.213 3.337 1.00 86.69 259 ASN A O 1
ATOM 2178 N N . GLU A 1 260 ? -7.242 -6.289 3.592 1.00 89.69 260 GLU A N 1
ATOM 2179 C CA . GLU A 1 260 ? -8.029 -6.360 2.361 1.00 89.69 260 GLU A CA 1
ATOM 2180 C C . GLU A 1 260 ? -7.138 -6.269 1.114 1.00 89.69 260 GLU A C 1
ATOM 2182 O O . GLU A 1 260 ? -7.350 -6.996 0.144 1.00 89.69 260 GLU A O 1
ATOM 2187 N N . THR A 1 261 ? -6.093 -5.436 1.138 1.00 94.56 261 THR A N 1
ATOM 2188 C CA . THR A 1 261 ? -5.106 -5.381 0.049 1.00 94.56 261 THR A CA 1
ATOM 2189 C C . THR A 1 261 ? -4.295 -6.668 -0.037 1.00 94.56 261 THR A C 1
ATOM 2191 O O . THR A 1 261 ? -4.179 -7.242 -1.117 1.00 94.56 261 THR A O 1
ATOM 2194 N N . TRP A 1 262 ? -3.819 -7.187 1.096 1.00 94.88 262 TRP A N 1
ATOM 2195 C CA . TRP A 1 262 ? -3.102 -8.466 1.146 1.00 94.88 262 TRP A CA 1
ATOM 2196 C C . TRP A 1 262 ? -3.951 -9.647 0.660 1.00 94.88 262 TRP A C 1
ATOM 2198 O O . TRP A 1 262 ? -3.448 -10.521 -0.048 1.00 94.88 262 TRP A O 1
ATOM 2208 N N . ALA A 1 263 ? -5.248 -9.654 0.974 1.00 94.62 263 ALA A N 1
ATOM 2209 C CA . ALA A 1 263 ? -6.181 -10.707 0.573 1.00 94.62 263 ALA A CA 1
ATOM 2210 C C . ALA A 1 263 ? -6.406 -10.802 -0.949 1.00 94.62 263 ALA A C 1
ATOM 2212 O O . ALA A 1 263 ? -6.917 -11.816 -1.423 1.00 94.62 263 ALA A O 1
ATOM 2213 N N . ARG A 1 264 ? -6.001 -9.785 -1.722 1.00 98.00 264 ARG A N 1
ATOM 2214 C CA . ARG A 1 264 ? -6.094 -9.756 -3.193 1.00 98.00 264 ARG A CA 1
ATOM 2215 C C . ARG A 1 264 ? -4.895 -10.383 -3.907 1.00 98.00 264 ARG A C 1
ATOM 2217 O O . ARG A 1 264 ? -4.940 -10.572 -5.119 1.00 98.00 264 ARG A O 1
ATOM 2224 N N . ILE A 1 265 ? -3.823 -10.712 -3.187 1.00 97.75 265 ILE A N 1
ATOM 2225 C CA . ILE A 1 265 ? -2.637 -11.352 -3.774 1.00 97.75 265 ILE A CA 1
ATOM 2226 C C . ILE A 1 265 ? -2.914 -12.795 -4.222 1.00 97.75 265 ILE A C 1
ATOM 2228 O O . ILE A 1 265 ? -2.581 -13.119 -5.360 1.00 97.75 265 ILE A O 1
ATOM 2232 N N . PRO A 1 266 ? -3.536 -13.677 -3.409 1.00 97.50 266 PRO A N 1
ATOM 2233 C CA . PRO A 1 266 ? -3.720 -15.076 -3.800 1.00 97.50 266 PRO A CA 1
ATOM 2234 C C . PRO A 1 266 ? -4.527 -15.264 -5.091 1.00 97.50 266 PRO A C 1
ATOM 2236 O O . PRO A 1 266 ? -4.327 -16.247 -5.799 1.00 97.50 266 PRO A O 1
ATOM 2239 N N . THR A 1 267 ? -5.431 -14.331 -5.400 1.00 97.25 267 THR A N 1
ATOM 2240 C CA . THR A 1 267 ? -6.267 -14.356 -6.607 1.00 97.25 267 THR A CA 1
ATOM 2241 C C . THR A 1 267 ? -5.618 -13.676 -7.815 1.00 97.25 267 THR A C 1
ATOM 2243 O O . THR A 1 267 ? -6.198 -13.715 -8.894 1.00 97.25 267 THR A O 1
ATOM 2246 N N . GLY A 1 268 ? -4.450 -13.043 -7.653 1.00 97.69 268 GLY A N 1
ATOM 2247 C CA . GLY A 1 268 ? -3.788 -12.239 -8.688 1.00 97.69 268 GLY A CA 1
ATOM 2248 C C . GLY A 1 268 ? -4.372 -10.833 -8.873 1.00 97.69 268 GLY A C 1
ATOM 2249 O O . GLY A 1 268 ? -3.788 -10.020 -9.586 1.00 97.69 268 GLY A O 1
ATOM 2250 N N . GLN A 1 269 ? -5.471 -10.499 -8.187 1.00 98.12 269 GLN A N 1
ATOM 2251 C CA . GLN A 1 269 ? -6.157 -9.214 -8.345 1.00 98.12 269 GLN A CA 1
ATOM 2252 C C . GLN A 1 269 ? -5.238 -8.022 -8.034 1.00 98.12 269 GLN A C 1
ATOM 2254 O O . GLN A 1 269 ? -5.253 -7.030 -8.758 1.00 98.12 269 GLN A O 1
ATOM 2259 N N . LEU A 1 270 ? -4.409 -8.104 -6.985 1.00 98.00 270 LEU A N 1
ATOM 2260 C CA . LEU A 1 270 ? -3.492 -7.001 -6.670 1.00 98.00 270 LEU A CA 1
ATOM 2261 C C . LEU A 1 270 ? -2.439 -6.796 -7.772 1.00 98.00 270 LEU A C 1
ATOM 2263 O O . LEU A 1 270 ? -2.060 -5.663 -8.064 1.00 98.00 270 LEU A O 1
ATOM 2267 N N . ALA A 1 271 ? -1.980 -7.880 -8.403 1.00 98.12 271 ALA A N 1
ATOM 2268 C CA . ALA A 1 271 ? -1.044 -7.794 -9.516 1.00 98.12 271 ALA A CA 1
ATOM 2269 C C . ALA A 1 271 ? -1.693 -7.129 -10.738 1.00 98.12 271 ALA A C 1
ATOM 2271 O O . ALA A 1 271 ? -1.038 -6.330 -11.402 1.00 98.12 271 ALA A O 1
ATOM 2272 N N . ASP A 1 272 ? -2.967 -7.423 -11.021 1.00 98.12 272 ASP A N 1
ATOM 2273 C CA . ASP A 1 272 ? -3.733 -6.767 -12.090 1.00 98.12 272 ASP A CA 1
ATOM 2274 C C . ASP A 1 272 ? -3.837 -5.254 -11.865 1.00 98.12 272 ASP A C 1
ATOM 2276 O O . ASP A 1 272 ? -3.525 -4.475 -12.764 1.00 98.12 272 ASP A O 1
ATOM 2280 N N . GLU A 1 273 ? -4.213 -4.836 -10.656 1.00 96.81 273 GLU A N 1
ATOM 2281 C CA . GLU A 1 273 ? -4.375 -3.422 -10.300 1.00 96.81 273 GLU A CA 1
ATOM 2282 C C . GLU A 1 273 ? -3.052 -2.647 -10.374 1.00 96.81 273 GLU A C 1
ATOM 2284 O O . GLU A 1 273 ? -2.998 -1.550 -10.931 1.00 96.81 273 GLU A O 1
ATOM 2289 N N . ILE A 1 274 ? -1.962 -3.225 -9.855 1.00 97.38 274 ILE A N 1
ATOM 2290 C CA . ILE A 1 274 ? -0.626 -2.623 -9.959 1.00 97.38 274 ILE A CA 1
ATOM 2291 C C . ILE A 1 274 ? -0.197 -2.546 -11.427 1.00 97.38 274 ILE A C 1
ATOM 2293 O O . ILE A 1 274 ? 0.309 -1.516 -11.876 1.00 97.38 274 ILE A O 1
ATOM 2297 N N . TRP A 1 275 ? -0.389 -3.625 -12.187 1.00 97.19 275 TRP A N 1
ATOM 2298 C CA . TRP A 1 275 ? 0.047 -3.678 -13.576 1.00 97.19 275 TRP A CA 1
ATOM 2299 C C . TRP A 1 275 ? -0.721 -2.713 -14.470 1.00 97.19 275 TRP A C 1
ATOM 2301 O O . TRP A 1 275 ? -0.101 -2.091 -15.324 1.00 97.19 275 TRP A O 1
ATOM 2311 N N . GLN A 1 276 ? -2.020 -2.516 -14.243 1.00 95.38 276 GLN A N 1
ATOM 2312 C CA . GLN A 1 276 ? -2.838 -1.567 -14.999 1.00 95.38 276 GLN A CA 1
ATOM 2313 C C . GLN A 1 276 ? -2.242 -0.147 -14.998 1.00 95.38 276 GLN A C 1
ATOM 2315 O O . GLN A 1 276 ? -2.280 0.551 -16.013 1.00 95.38 276 GLN A O 1
ATOM 2320 N N . GLU A 1 277 ? -1.642 0.274 -13.884 1.00 93.25 277 GLU A N 1
ATOM 2321 C CA . GLU A 1 277 ? -0.959 1.568 -13.773 1.00 93.25 277 GLU A CA 1
ATOM 2322 C C . GLU A 1 277 ? 0.443 1.559 -14.409 1.00 93.25 277 GLU A C 1
ATOM 2324 O O . GLU A 1 277 ? 0.884 2.561 -14.981 1.00 93.25 277 GLU A O 1
ATOM 2329 N N . LEU A 1 278 ? 1.157 0.431 -14.334 1.00 94.56 278 LEU A N 1
ATOM 2330 C CA . LEU A 1 278 ? 2.530 0.308 -14.834 1.00 94.56 278 LEU A CA 1
ATOM 2331 C C . LEU A 1 278 ? 2.606 0.082 -16.347 1.00 94.56 278 LEU A C 1
ATOM 2333 O O . LEU A 1 278 ? 3.481 0.643 -17.007 1.00 94.56 278 LEU A O 1
ATOM 2337 N N . GLU A 1 279 ? 1.704 -0.722 -16.906 1.00 94.19 279 GLU A N 1
ATOM 2338 C CA . GLU A 1 279 ? 1.779 -1.319 -18.244 1.00 94.19 279 GLU A CA 1
ATOM 2339 C C . GLU A 1 279 ? 2.129 -0.297 -19.327 1.00 94.19 279 GLU A C 1
ATOM 2341 O O . GLU A 1 279 ? 3.044 -0.501 -20.128 1.00 94.19 279 GLU A O 1
ATOM 2346 N N . THR A 1 280 ? 1.447 0.847 -19.314 1.00 92.06 280 THR A N 1
ATOM 2347 C CA . THR A 1 280 ? 1.623 1.907 -20.312 1.00 92.06 280 THR A CA 1
ATOM 2348 C C . THR A 1 280 ? 3.022 2.535 -20.276 1.00 92.06 280 THR A C 1
ATOM 2350 O O . THR A 1 280 ? 3.549 2.946 -21.317 1.00 92.06 280 THR A O 1
ATOM 2353 N N . LEU A 1 281 ? 3.627 2.666 -19.093 1.00 92.81 281 LEU A N 1
ATOM 2354 C CA . LEU A 1 281 ? 4.992 3.172 -18.953 1.00 92.81 281 LEU A CA 1
ATOM 2355 C C . LEU A 1 281 ? 5.998 2.073 -19.295 1.00 92.81 281 LEU A C 1
ATOM 2357 O O . LEU A 1 281 ? 6.914 2.310 -20.080 1.00 92.81 281 LEU A O 1
ATOM 2361 N N . THR A 1 282 ? 5.797 0.872 -18.764 1.00 93.38 282 THR A N 1
ATOM 2362 C CA . THR A 1 282 ? 6.703 -0.263 -18.944 1.00 93.38 282 THR A CA 1
ATOM 2363 C C . THR A 1 282 ? 6.820 -0.663 -20.414 1.00 93.38 282 THR A C 1
ATOM 2365 O O . THR A 1 282 ? 7.932 -0.744 -20.931 1.00 93.38 282 THR A O 1
ATOM 2368 N N . THR A 1 283 ? 5.693 -0.770 -21.127 1.00 94.25 283 THR A N 1
ATOM 2369 C CA . THR A 1 283 ? 5.636 -1.036 -22.578 1.00 94.25 283 THR A CA 1
ATOM 2370 C C . THR A 1 283 ? 6.404 0.013 -23.379 1.00 94.25 283 THR A C 1
ATOM 2372 O O . THR A 1 283 ? 7.106 -0.293 -24.340 1.00 94.25 283 THR A O 1
ATOM 2375 N N . ALA A 1 284 ? 6.310 1.282 -22.989 1.00 93.06 284 ALA A N 1
ATOM 2376 C CA . ALA A 1 284 ? 7.032 2.341 -23.678 1.00 93.06 284 ALA A CA 1
ATOM 2377 C C . ALA A 1 284 ? 8.544 2.300 -23.383 1.00 93.06 284 ALA A C 1
ATOM 2379 O O . ALA A 1 284 ? 9.346 2.559 -24.279 1.00 93.06 284 ALA A O 1
ATOM 2380 N N . LEU A 1 285 ? 8.943 1.942 -22.158 1.00 92.56 285 LEU A N 1
ATOM 2381 C CA . LEU A 1 285 ? 10.348 1.846 -21.756 1.00 92.56 285 LEU A CA 1
ATOM 2382 C C . LEU A 1 285 ? 11.076 0.672 -22.414 1.00 92.56 285 LEU A C 1
ATOM 2384 O O . LEU A 1 285 ? 12.207 0.860 -22.866 1.00 92.56 285 LEU A O 1
ATOM 2388 N N . VAL A 1 286 ? 10.451 -0.508 -22.510 1.00 92.94 286 VAL A N 1
ATOM 2389 C CA . VAL A 1 286 ? 11.068 -1.668 -23.184 1.00 92.94 286 VAL A CA 1
ATOM 2390 C C . VAL A 1 286 ? 11.336 -1.382 -24.667 1.00 92.94 286 VAL A C 1
ATOM 2392 O O . VAL A 1 286 ? 12.363 -1.793 -25.198 1.00 92.94 286 VAL A O 1
ATOM 2395 N N . ASN A 1 287 ? 10.496 -0.556 -25.297 1.00 90.12 287 ASN A N 1
ATOM 2396 C CA . ASN A 1 287 ? 10.641 -0.132 -26.692 1.00 90.12 287 ASN A CA 1
ATOM 2397 C C . ASN A 1 287 ? 11.571 1.080 -26.899 1.00 90.12 287 ASN A C 1
ATOM 2399 O O . ASN A 1 287 ? 12.003 1.342 -28.020 1.00 90.12 287 ASN A O 1
ATOM 2403 N N . LEU A 1 288 ? 11.908 1.833 -25.846 1.00 84.50 288 LEU A N 1
ATOM 2404 C CA . LEU A 1 288 ? 12.750 3.036 -25.943 1.00 84.50 288 LEU A CA 1
ATOM 2405 C C . LEU A 1 288 ? 14.221 2.715 -26.285 1.00 84.50 288 LEU A C 1
ATOM 2407 O O . LEU A 1 288 ? 14.966 3.610 -26.702 1.00 84.50 288 LEU A O 1
ATOM 2411 N N . ASN A 1 289 ? 14.627 1.456 -26.058 1.00 69.44 289 ASN A N 1
ATOM 2412 C CA . ASN A 1 289 ? 15.971 0.884 -26.188 1.00 69.44 289 ASN A CA 1
ATOM 2413 C C . ASN A 1 289 ? 17.105 1.932 -26.077 1.00 69.44 289 ASN A C 1
ATOM 2415 O O . ASN A 1 289 ? 17.750 2.303 -27.065 1.00 69.44 289 ASN A O 1
ATOM 2419 N N . PRO A 1 290 ? 17.300 2.531 -24.887 1.00 65.81 290 PRO A N 1
ATOM 2420 C CA . PRO A 1 290 ? 18.317 3.549 -24.681 1.00 65.81 290 PRO A CA 1
ATOM 2421 C C . PRO A 1 290 ? 19.682 2.881 -24.472 1.00 65.81 290 PRO A C 1
ATOM 2423 O O . PRO A 1 290 ? 20.141 2.677 -23.349 1.00 65.81 290 PRO A O 1
ATOM 2426 N N . THR A 1 291 ? 20.328 2.514 -25.574 1.00 62.88 291 THR A N 1
ATOM 2427 C CA . THR A 1 291 ? 21.769 2.245 -25.600 1.00 62.88 291 THR A CA 1
ATOM 2428 C C . THR A 1 291 ? 22.531 3.570 -25.700 1.00 62.88 291 THR A C 1
ATOM 2430 O O . THR A 1 291 ? 22.102 4.412 -26.495 1.00 62.88 291 THR A O 1
ATOM 2433 N N . PRO A 1 292 ? 23.594 3.774 -24.895 1.00 55.22 292 PRO A N 1
ATOM 2434 C CA . PRO A 1 292 ? 24.573 4.841 -25.111 1.00 55.22 292 PRO A CA 1
ATOM 2435 C C . PRO A 1 292 ? 25.151 4.829 -26.528 1.00 55.22 292 PRO A C 1
ATOM 2437 O O . PRO A 1 292 ? 25.238 3.721 -27.111 1.00 55.22 292 PRO A O 1
#

Radius of gyration: 28.43 Å; chains: 1; bounding box: 75×61×68 Å

pLDDT: mean 87.48, std 10.69, range [39.0, 98.25]

Secondary structure (DSSP, 8-state):
-----S-EEEEEE-TT-PPPPTTHHHHHHHHHHHH-SSSEEEEEEESSSPPPTTS-HHHHHHHTTTEEEEEHHHHHHHHHHS---SHHHHHHHHHHHHHIIIIIIHHHTTTT---HHHHHHTT-HHHHHHHHHHHHTHHHHHHHHHHHHHHHHHHHHHTSTT-TTPEEE---SS-TTSTTEEEEEEE-TTSSEEEEEEEEETTTEEEEEEEEES-TT-HHHHHHHHHHHHHHH-TTS---SSSEEEEEEPPGGGTS--HHHHTTTTTTHHHHHHHHHHHHHHHHHHHT----

Foldseek 3Di:
DPPQDPAEEEEADCLVPDADDALNVVVVVVVRCVSPVPHAAYEYEHAAQDDHPNDDPVRCVVCVVRYDRDHLVNVLVVLVPDDDPDVVVVVVSVVVSVCSVVPRCVVVVVPDDPDVVNVVLVVDPVSVVVVVVCVVCVQVLVVVLLVLLLVLLVVVQVVAPLLVLWDKDADDPDRCQAAFHWGIWTADNVNQWIKTWTARHGPQAQTKIFIFGPDLPPVQVLVLVLVVCCVVPNPPADADDSTTSHMDTQDDCNRGPDPVLSVCSVVCNNSVSVCVVCVVVSNVVSVSNDDD